Protein AF-A0A7S0R302-F1 (afdb_monomer_lite)

InterPro domains:
  IPR015088 Zinc finger, DNA-directed DNA polymerase, family B, alpha [PF08996] (22-202)
  IPR038256 DNA polymerase alpha, zinc finger domain superfamily [G3DSA:1.10.3200.20] (19-207)

Structure (mmCIF, N/CA/C/O backbone):
data_AF-A0A7S0R302-F1
#
_entry.id   AF-A0A7S0R302-F1
#
loop_
_atom_site.group_PDB
_atom_site.id
_atom_site.type_symbol
_atom_site.label_atom_id
_atom_site.label_alt_id
_atom_site.label_comp_id
_atom_site.label_asym_id
_atom_site.label_entity_id
_atom_site.label_seq_id
_atom_site.pdbx_PDB_ins_code
_atom_site.Cartn_x
_atom_site.Cartn_y
_atom_site.Cartn_z
_atom_site.occupancy
_atom_site.B_iso_or_equiv
_atom_site.auth_seq_id
_atom_site.auth_comp_id
_atom_site.auth_asym_id
_atom_site.auth_atom_id
_atom_site.pdbx_PDB_model_num
ATOM 1 N N . ALA A 1 1 ? 34.415 -7.720 -10.990 1.00 46.22 1 ALA A N 1
ATOM 2 C CA . ALA A 1 1 ? 33.007 -8.181 -10.963 1.00 46.22 1 ALA A CA 1
ATOM 3 C C . ALA A 1 1 ? 32.397 -8.168 -9.554 1.00 46.22 1 ALA A C 1
ATOM 5 O O . ALA A 1 1 ? 31.216 -7.882 -9.448 1.00 46.22 1 ALA A O 1
ATOM 6 N N . GLN A 1 2 ? 33.159 -8.443 -8.483 1.00 38.12 2 GLN A N 1
ATOM 7 C CA . GLN A 1 2 ? 32.679 -8.307 -7.091 1.00 38.12 2 GLN A CA 1
ATOM 8 C C . GLN A 1 2 ? 32.478 -6.844 -6.657 1.00 38.12 2 GLN A C 1
ATOM 10 O O . GLN A 1 2 ? 31.414 -6.489 -6.167 1.00 38.12 2 GLN A O 1
ATOM 15 N N . THR A 1 3 ? 33.424 -5.966 -6.992 1.00 43.66 3 THR A N 1
ATOM 16 C CA . THR A 1 3 ? 33.451 -4.559 -6.554 1.00 43.66 3 THR A CA 1
ATOM 17 C C . THR A 1 3 ? 32.235 -3.709 -6.957 1.00 43.66 3 THR A C 1
ATOM 19 O O . THR A 1 3 ? 31.861 -2.789 -6.231 1.00 43.66 3 THR A O 1
ATOM 22 N N . SER A 1 4 ? 31.581 -3.995 -8.089 1.00 47.47 4 SER A N 1
ATOM 23 C CA . SER A 1 4 ? 30.381 -3.261 -8.527 1.00 47.47 4 SER A CA 1
ATOM 24 C C . SER A 1 4 ? 29.101 -3.724 -7.824 1.00 47.47 4 SER A C 1
ATOM 26 O O . SER A 1 4 ? 28.189 -2.922 -7.639 1.00 47.47 4 SER A O 1
ATOM 28 N N . ARG A 1 5 ? 29.046 -4.993 -7.400 1.00 45.41 5 ARG A N 1
ATOM 29 C CA . ARG A 1 5 ? 27.937 -5.562 -6.620 1.00 45.41 5 ARG A CA 1
ATOM 30 C C . ARG A 1 5 ? 27.946 -5.015 -5.195 1.00 45.41 5 ARG A C 1
ATOM 32 O O . ARG A 1 5 ? 26.905 -4.591 -4.705 1.00 45.41 5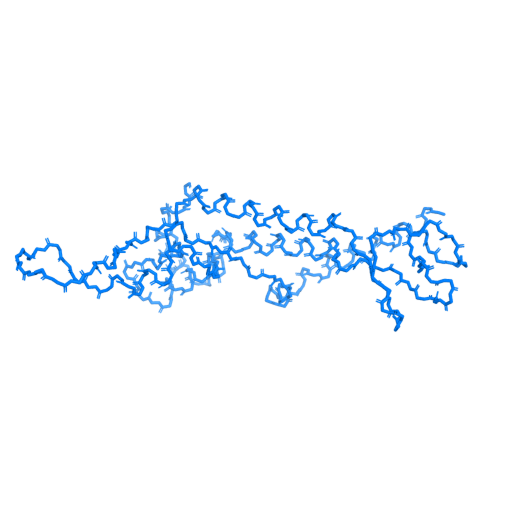 ARG A O 1
ATOM 39 N N . ASP A 1 6 ? 29.138 -4.920 -4.609 1.00 41.72 6 ASP A N 1
ATOM 40 C CA . ASP A 1 6 ? 29.353 -4.330 -3.284 1.00 41.72 6 ASP A CA 1
ATOM 41 C C . ASP A 1 6 ? 28.975 -2.840 -3.267 1.00 41.72 6 ASP A C 1
ATOM 43 O O . ASP A 1 6 ? 28.406 -2.345 -2.300 1.00 41.72 6 ASP A O 1
ATOM 47 N N . SER A 1 7 ? 29.216 -2.128 -4.373 1.00 50.16 7 SER A N 1
ATOM 48 C CA . SER A 1 7 ? 28.892 -0.701 -4.503 1.00 50.16 7 SER A CA 1
ATOM 49 C C . SER A 1 7 ? 27.395 -0.421 -4.685 1.00 50.16 7 SER A C 1
ATOM 51 O O . SER A 1 7 ? 26.926 0.636 -4.272 1.00 50.16 7 SER A O 1
ATOM 53 N N . ALA A 1 8 ? 26.639 -1.324 -5.319 1.00 52.06 8 ALA A N 1
ATOM 54 C CA . ALA A 1 8 ? 25.183 -1.201 -5.421 1.00 52.06 8 ALA A CA 1
ATOM 55 C C . ALA A 1 8 ? 24.530 -1.480 -4.059 1.00 52.06 8 ALA A C 1
ATOM 57 O O . ALA A 1 8 ? 23.861 -0.594 -3.531 1.00 52.06 8 ALA A O 1
ATOM 58 N N . SER A 1 9 ? 24.888 -2.611 -3.435 1.00 52.88 9 SER A N 1
ATOM 59 C CA . SER A 1 9 ? 24.424 -2.990 -2.094 1.00 52.88 9 SER A CA 1
ATOM 60 C C . SER A 1 9 ? 24.741 -1.912 -1.054 1.00 52.88 9 SER A C 1
ATOM 62 O O . SER A 1 9 ? 23.866 -1.511 -0.301 1.00 52.88 9 SER A O 1
ATOM 64 N N . ALA A 1 10 ? 25.957 -1.352 -1.056 1.00 51.75 10 ALA A N 1
ATOM 65 C CA . ALA A 1 10 ? 26.341 -0.312 -0.098 1.00 51.75 10 ALA A CA 1
ATOM 66 C C . ALA A 1 10 ? 25.574 1.010 -0.285 1.00 51.75 10 ALA A C 1
ATOM 68 O O . ALA A 1 10 ? 25.322 1.725 0.685 1.00 51.75 10 ALA A O 1
ATOM 69 N N . ARG A 1 11 ? 25.193 1.361 -1.522 1.00 57.91 11 ARG A N 1
ATOM 70 C CA . ARG A 1 11 ? 24.355 2.544 -1.792 1.00 57.91 11 ARG A CA 1
ATOM 71 C C . ARG A 1 11 ? 22.911 2.310 -1.360 1.00 57.91 11 ARG A C 1
ATOM 73 O O . ARG A 1 11 ? 22.266 3.242 -0.884 1.00 57.91 11 ARG A O 1
ATOM 80 N N . GLU A 1 12 ? 22.430 1.083 -1.506 1.00 58.16 12 GLU A N 1
ATOM 81 C CA . GLU A 1 12 ? 21.100 0.655 -1.076 1.00 58.16 12 GLU A CA 1
ATOM 82 C C . GLU A 1 12 ? 21.005 0.622 0.457 1.00 58.16 12 GLU A C 1
ATOM 84 O O . GLU A 1 12 ? 20.098 1.234 1.019 1.00 58.16 12 GLU A O 1
ATOM 89 N N . ASP A 1 13 ? 22.000 0.057 1.145 1.00 58.81 13 ASP A N 1
ATOM 90 C CA . ASP A 1 13 ? 22.104 0.063 2.611 1.00 58.81 13 ASP A CA 1
ATOM 91 C C . ASP A 1 13 ? 22.233 1.483 3.180 1.00 58.81 13 ASP A C 1
ATOM 93 O O . ASP A 1 13 ? 21.603 1.821 4.183 1.00 58.81 13 ASP A O 1
ATOM 97 N N . ALA A 1 14 ? 22.991 2.361 2.515 1.00 60.09 14 ALA A N 1
ATOM 98 C CA . ALA A 1 14 ? 23.075 3.769 2.896 1.00 60.09 14 ALA A CA 1
ATOM 99 C C . ALA A 1 14 ? 21.731 4.503 2.724 1.00 60.09 14 ALA A C 1
ATOM 101 O O . ALA A 1 14 ? 21.396 5.364 3.539 1.00 60.09 14 ALA A O 1
ATOM 102 N N . MET A 1 15 ? 20.931 4.150 1.710 1.00 59.31 15 MET A N 1
ATOM 103 C CA . MET A 1 15 ? 19.580 4.697 1.535 1.00 59.31 15 MET A CA 1
ATOM 104 C C . MET A 1 15 ? 18.579 4.151 2.557 1.00 59.31 15 MET A C 1
ATOM 106 O O . MET A 1 15 ? 17.755 4.916 3.064 1.00 59.31 15 MET A O 1
ATOM 110 N N . LEU A 1 16 ? 18.655 2.861 2.891 1.00 59.88 16 LEU A N 1
ATOM 111 C CA . LEU A 1 16 ? 17.826 2.249 3.933 1.00 59.88 16 LEU A CA 1
ATOM 112 C C . LEU A 1 16 ? 18.163 2.820 5.319 1.00 59.88 16 LEU A C 1
ATOM 114 O O . LEU A 1 16 ? 17.256 3.112 6.096 1.00 59.88 16 LEU A O 1
ATOM 118 N N . SER A 1 17 ? 19.450 3.061 5.589 1.00 57.84 17 SER A N 1
ATOM 119 C CA . SER A 1 17 ? 19.946 3.690 6.819 1.00 57.84 17 SER A CA 1
ATOM 120 C C . SER A 1 17 ? 19.571 5.177 6.914 1.00 57.84 17 SER A C 1
ATOM 122 O O . SER A 1 17 ? 19.080 5.634 7.947 1.00 57.84 17 SER A O 1
ATOM 124 N N . GLY A 1 18 ? 19.694 5.937 5.818 1.00 54.00 18 GLY A N 1
ATOM 125 C CA . GLY A 1 18 ? 19.301 7.352 5.769 1.00 54.00 18 GLY A CA 1
ATOM 126 C C . GLY A 1 18 ? 17.797 7.586 5.960 1.00 54.00 18 GLY A C 1
ATOM 127 O O . GLY A 1 18 ? 17.391 8.604 6.520 1.00 54.00 18 GLY A O 1
ATOM 128 N N . GLY A 1 19 ? 16.961 6.618 5.569 1.00 52.66 19 GLY A N 1
ATOM 129 C CA . GLY A 1 19 ? 15.508 6.673 5.752 1.00 52.66 19 GLY A CA 1
ATOM 130 C C . GLY A 1 19 ? 15.035 6.575 7.208 1.00 52.66 19 GLY A C 1
ATOM 131 O O . GLY A 1 19 ? 13.866 6.849 7.474 1.00 52.66 19 GLY A O 1
ATOM 132 N N . CYS A 1 20 ? 15.911 6.209 8.151 1.00 53.22 20 CYS A N 1
ATOM 133 C CA . CYS A 1 20 ? 15.595 6.160 9.582 1.00 53.22 20 CYS A CA 1
ATOM 134 C C . CYS A 1 20 ? 15.651 7.532 10.276 1.00 53.22 20 CYS A C 1
ATOM 136 O O . CYS A 1 20 ? 15.125 7.654 11.377 1.00 53.22 20 CYS A O 1
ATOM 138 N N . SER A 1 21 ? 16.269 8.549 9.658 1.00 60.06 21 SER A N 1
ATOM 139 C CA . SER A 1 21 ? 16.273 9.928 10.179 1.00 60.06 21 SER A CA 1
ATOM 140 C C . SER A 1 21 ? 15.094 10.764 9.674 1.00 60.06 21 SER A C 1
ATOM 142 O O . SER A 1 21 ? 14.931 11.899 10.118 1.00 60.06 21 SER A O 1
ATOM 144 N N . LEU A 1 22 ? 14.321 10.251 8.713 1.00 63.47 22 LEU A N 1
ATOM 145 C CA . LEU A 1 22 ? 13.158 10.949 8.177 1.00 63.47 22 LEU A CA 1
ATOM 146 C C . LEU A 1 22 ? 11.961 10.769 9.105 1.00 63.47 22 LEU A C 1
ATOM 148 O O . LEU A 1 22 ? 11.728 9.671 9.616 1.00 63.47 22 LEU A O 1
ATOM 152 N N . ASP A 1 23 ? 11.170 11.829 9.248 1.00 77.56 23 ASP A N 1
ATOM 153 C CA . ASP A 1 23 ? 9.851 11.735 9.855 1.00 77.56 23 ASP A CA 1
ATOM 154 C C . ASP A 1 23 ? 8.988 10.725 9.078 1.00 77.56 23 ASP A C 1
ATOM 156 O O . ASP A 1 23 ? 9.036 10.640 7.845 1.00 77.56 23 ASP A O 1
ATOM 160 N N . ASP A 1 24 ? 8.181 9.947 9.807 1.00 78.56 24 ASP A N 1
ATOM 161 C CA . ASP A 1 24 ? 7.350 8.875 9.239 1.00 78.56 24 ASP A CA 1
ATOM 162 C C . ASP A 1 24 ? 6.489 9.364 8.059 1.00 78.56 24 ASP A C 1
ATOM 164 O O . ASP A 1 24 ? 6.292 8.644 7.081 1.00 78.56 24 ASP A O 1
ATOM 168 N N . GLU A 1 25 ? 5.977 10.592 8.131 1.00 80.75 25 GLU A N 1
ATOM 169 C CA . GLU A 1 25 ? 5.082 11.137 7.108 1.00 80.75 25 GLU A CA 1
ATOM 170 C C . GLU A 1 25 ? 5.802 11.381 5.775 1.00 80.75 25 GLU A C 1
ATOM 172 O O . GLU A 1 25 ? 5.264 11.037 4.721 1.00 80.75 25 GLU A O 1
ATOM 177 N N . ASP A 1 26 ? 7.045 11.867 5.799 1.00 85.44 26 ASP A N 1
ATOM 178 C CA . ASP A 1 26 ? 7.849 12.018 4.584 1.00 85.44 26 ASP A CA 1
ATOM 179 C C . ASP A 1 26 ? 8.320 10.663 4.052 1.00 85.44 26 ASP A C 1
ATOM 181 O O . ASP A 1 26 ? 8.313 10.427 2.839 1.00 85.44 26 ASP A O 1
ATOM 185 N N . ARG A 1 27 ? 8.660 9.731 4.953 1.00 86.06 27 ARG A N 1
ATOM 186 C CA . ARG A 1 27 ? 9.089 8.375 4.589 1.00 86.06 27 ARG A CA 1
ATOM 187 C C . ARG A 1 27 ? 8.023 7.620 3.794 1.00 86.06 27 ARG A C 1
ATOM 189 O O . ARG A 1 27 ? 8.365 6.903 2.850 1.00 86.06 27 ARG A O 1
ATOM 196 N N . TYR A 1 28 ? 6.751 7.767 4.166 1.00 90.19 28 TYR A N 1
ATOM 197 C CA . TYR A 1 28 ? 5.641 7.027 3.558 1.00 90.19 28 TYR A CA 1
ATOM 198 C C . TYR A 1 28 ? 4.771 7.854 2.602 1.00 90.19 28 TYR A C 1
ATOM 200 O O . TYR A 1 28 ? 3.763 7.348 2.116 1.00 90.19 28 TYR A O 1
ATOM 208 N N . LYS A 1 29 ? 5.162 9.089 2.267 1.00 88.81 29 LYS A N 1
ATOM 209 C CA . LYS A 1 29 ? 4.389 10.003 1.406 1.00 88.81 29 LYS A CA 1
ATOM 210 C C . LYS A 1 29 ? 4.016 9.433 0.033 1.00 88.81 29 LYS A C 1
ATOM 212 O O . LYS A 1 29 ? 2.981 9.786 -0.522 1.00 88.81 29 LYS A O 1
ATOM 217 N N . LEU A 1 30 ? 4.878 8.584 -0.525 1.00 89.56 30 LEU A N 1
ATOM 218 C CA . LEU A 1 30 ? 4.676 7.942 -1.830 1.00 89.56 30 LEU A CA 1
ATOM 219 C C . LEU A 1 30 ? 3.998 6.566 -1.729 1.00 89.56 30 LEU A C 1
ATOM 221 O O . LEU A 1 30 ? 3.762 5.936 -2.757 1.00 89.56 30 LEU A O 1
ATOM 225 N N . CYS A 1 31 ? 3.721 6.076 -0.516 1.00 94.00 31 CYS A N 1
ATOM 226 C CA . CYS A 1 31 ? 3.070 4.785 -0.325 1.00 94.00 31 CYS A CA 1
ATOM 227 C C . CYS A 1 31 ? 1.579 4.875 -0.660 1.00 94.00 31 CYS A C 1
ATOM 229 O O . CYS A 1 31 ? 0.903 5.857 -0.351 1.00 94.00 31 CYS A O 1
ATOM 231 N N . GLU A 1 32 ? 1.050 3.815 -1.262 1.00 93.38 32 GLU A N 1
ATOM 232 C CA . GLU A 1 32 ? -0.380 3.698 -1.527 1.00 93.38 32 GLU A CA 1
ATOM 233 C C . GLU A 1 32 ? -1.147 3.442 -0.221 1.00 93.38 32 GLU A C 1
ATOM 235 O O . GLU A 1 32 ? -0.676 2.668 0.625 1.00 93.38 32 GLU A O 1
ATOM 240 N N . PRO A 1 33 ? -2.345 4.031 -0.049 1.00 93.31 33 PRO A N 1
ATOM 241 C CA . PRO A 1 33 ? -3.167 3.779 1.125 1.00 93.31 33 PRO A CA 1
ATOM 242 C C . PRO A 1 33 ? -3.638 2.320 1.169 1.00 93.31 33 PRO A C 1
ATOM 244 O O . PRO A 1 33 ? -3.903 1.687 0.143 1.00 93.31 33 PRO A O 1
ATOM 247 N N . LEU A 1 34 ? -3.806 1.778 2.377 1.00 93.62 34 LEU A N 1
ATOM 248 C CA . LEU A 1 34 ? -4.399 0.455 2.553 1.00 93.62 34 LEU A CA 1
ATOM 249 C C . LEU A 1 34 ? -5.910 0.524 2.295 1.00 93.62 34 LEU A C 1
ATOM 251 O O . LEU A 1 34 ? -6.671 0.990 3.138 1.00 93.62 34 LEU A O 1
ATOM 255 N N . VAL A 1 35 ? -6.349 0.032 1.137 1.00 93.12 35 VAL A N 1
ATOM 256 C CA . VAL A 1 35 ? -7.767 0.032 0.751 1.00 93.12 35 VAL A CA 1
ATOM 257 C C . VAL A 1 35 ? -8.440 -1.290 1.119 1.00 93.12 35 VAL A C 1
ATOM 259 O O . VAL A 1 35 ? -8.106 -2.346 0.562 1.00 93.12 35 VAL A O 1
ATOM 262 N N . LEU A 1 36 ? -9.441 -1.208 1.993 1.00 91.75 36 LEU A N 1
ATOM 263 C CA . LEU A 1 36 ? -10.306 -2.314 2.405 1.00 91.75 36 LEU A CA 1
ATOM 264 C C . LEU A 1 36 ? -11.608 -2.320 1.600 1.00 91.75 36 LEU A C 1
ATOM 266 O O . LEU A 1 36 ? -12.005 -1.310 1.022 1.00 91.75 36 LEU A O 1
ATOM 270 N N . GLN A 1 37 ? -12.282 -3.465 1.560 1.00 91.31 37 GLN A N 1
ATOM 271 C CA . GLN A 1 37 ? -13.549 -3.658 0.860 1.00 91.31 37 GLN A CA 1
ATOM 272 C C . GLN A 1 37 ? -14.621 -4.194 1.818 1.00 91.31 37 GLN A C 1
ATOM 274 O O . GLN A 1 37 ? -14.403 -5.201 2.497 1.00 91.31 37 GLN A O 1
ATOM 279 N N . CYS A 1 38 ? -15.800 -3.559 1.867 1.00 89.06 38 CYS A N 1
ATOM 280 C CA . CYS A 1 38 ? -16.931 -4.110 2.627 1.00 89.06 38 CYS A CA 1
ATOM 281 C C . CYS A 1 38 ? -17.475 -5.356 1.905 1.00 89.06 38 CYS A C 1
ATOM 283 O O . CYS A 1 38 ? -17.774 -5.292 0.712 1.00 89.06 38 CYS A O 1
ATOM 285 N N . PRO A 1 39 ? -17.695 -6.475 2.615 1.00 83.31 39 PRO A N 1
ATOM 286 C CA . PRO A 1 39 ? -18.196 -7.715 2.019 1.00 83.31 39 PRO A CA 1
ATOM 287 C C . PRO A 1 39 ? -19.646 -7.630 1.537 1.00 83.31 39 PRO A C 1
ATOM 289 O O . PRO A 1 39 ? -20.059 -8.449 0.727 1.00 83.31 39 PRO A O 1
ATOM 292 N N . LYS A 1 40 ? -20.436 -6.680 2.058 1.00 82.62 40 LYS A N 1
ATOM 293 C CA . LYS A 1 40 ? -21.865 -6.559 1.738 1.00 82.62 40 LYS A CA 1
ATOM 294 C C . LYS A 1 40 ? -22.134 -5.576 0.605 1.00 82.62 40 LYS A C 1
ATOM 296 O O . LYS A 1 40 ? -22.762 -5.942 -0.375 1.00 82.62 40 LYS A O 1
ATOM 301 N N . CYS A 1 41 ? -21.660 -4.335 0.725 1.00 83.31 41 CYS A N 1
ATOM 302 C CA . CYS A 1 41 ? -21.896 -3.304 -0.288 1.00 83.31 41 CYS A CA 1
ATOM 303 C C . CYS A 1 41 ? -20.797 -3.233 -1.355 1.00 83.31 41 CYS A C 1
ATOM 305 O O . CYS A 1 41 ? -20.901 -2.425 -2.270 1.00 83.31 41 CYS A O 1
ATOM 307 N N . THR A 1 42 ? -19.733 -4.040 -1.240 1.00 85.50 42 THR A N 1
ATOM 308 C CA . THR A 1 42 ? -18.563 -4.077 -2.142 1.00 85.50 42 THR A CA 1
ATOM 309 C C . THR A 1 42 ? -17.774 -2.770 -2.266 1.00 85.50 42 THR A C 1
ATOM 311 O O . THR A 1 42 ? -16.779 -2.730 -2.990 1.00 85.50 42 THR A O 1
ATOM 314 N N . GLU A 1 43 ? -18.165 -1.738 -1.519 1.00 87.50 43 GLU A N 1
ATOM 315 C CA . GLU A 1 43 ? -17.510 -0.438 -1.482 1.00 87.50 43 GLU A CA 1
ATOM 316 C C . GLU A 1 43 ? -16.080 -0.564 -0.957 1.00 87.50 43 GLU A C 1
ATOM 318 O O . GLU A 1 43 ? -15.813 -1.315 -0.010 1.00 87.50 43 GLU A O 1
ATOM 323 N N . ARG A 1 44 ? -15.179 0.210 -1.559 1.00 90.62 44 ARG A N 1
ATOM 324 C CA . ARG A 1 44 ? -13.777 0.302 -1.165 1.00 90.62 44 ARG A CA 1
ATOM 325 C C . ARG A 1 44 ? -13.548 1.567 -0.349 1.00 90.62 44 ARG A C 1
ATOM 327 O O . ARG A 1 44 ? -14.066 2.620 -0.700 1.00 90.62 44 ARG A O 1
ATOM 334 N N . PHE A 1 45 ? -12.782 1.467 0.728 1.00 89.25 45 PHE A N 1
ATOM 335 C CA . PHE A 1 45 ? -12.477 2.603 1.591 1.00 89.25 45 PHE A CA 1
ATOM 336 C C . PHE A 1 45 ? -11.057 2.519 2.147 1.00 89.25 45 PHE A C 1
ATOM 338 O O . PHE A 1 45 ? -10.511 1.431 2.338 1.00 89.25 45 PHE A O 1
ATOM 345 N N . ASP A 1 46 ? -10.472 3.682 2.419 1.00 91.06 46 ASP A N 1
ATOM 346 C CA . ASP A 1 46 ? -9.122 3.784 2.964 1.00 91.06 46 ASP A CA 1
ATOM 347 C C . ASP A 1 46 ? -9.113 3.470 4.458 1.00 91.06 46 ASP A C 1
ATOM 349 O O . ASP A 1 46 ? -9.792 4.124 5.255 1.00 91.06 46 ASP A O 1
ATOM 353 N N . PHE A 1 47 ? -8.264 2.534 4.856 1.00 90.25 47 PHE A N 1
ATOM 354 C CA . PHE A 1 47 ? -7.941 2.301 6.250 1.00 90.25 47 PHE A CA 1
ATOM 355 C C . PHE A 1 47 ? -6.911 3.327 6.723 1.00 90.25 47 PHE A C 1
ATOM 357 O O . PHE A 1 47 ? -5.760 3.326 6.289 1.00 90.25 47 PHE A O 1
ATOM 364 N N . LYS A 1 48 ? -7.327 4.211 7.633 1.00 85.75 48 LYS A N 1
ATOM 365 C CA . LYS A 1 48 ? -6.482 5.300 8.157 1.00 85.75 48 LYS A CA 1
ATOM 366 C C . LYS A 1 48 ? -5.482 4.854 9.235 1.00 85.75 48 LYS A C 1
ATOM 368 O O . LYS A 1 48 ? -4.659 5.657 9.662 1.00 85.75 48 LYS A O 1
ATOM 373 N N . GLY A 1 49 ? -5.514 3.585 9.645 1.00 87.31 49 GLY A N 1
ATOM 374 C CA . GLY A 1 49 ? -4.561 3.018 10.598 1.00 87.31 49 GLY A CA 1
ATOM 375 C C . GLY A 1 49 ? -4.946 3.167 12.069 1.00 87.31 49 GLY A C 1
ATOM 376 O O . GLY A 1 49 ? -5.813 3.961 12.441 1.00 87.31 49 GLY A O 1
ATOM 377 N N . CYS A 1 50 ? -4.236 2.431 12.924 1.00 86.12 50 CYS A N 1
ATOM 378 C CA . CYS A 1 50 ? -4.335 2.503 14.381 1.00 86.12 50 CYS A CA 1
ATOM 379 C C . CYS A 1 50 ? -4.012 3.906 14.917 1.00 86.12 50 CYS A C 1
ATOM 381 O O . CYS A 1 50 ? -4.613 4.332 15.897 1.00 86.12 50 CYS A O 1
ATOM 383 N N . GLY A 1 51 ? -3.138 4.665 14.244 1.00 84.06 51 GLY A N 1
ATOM 384 C CA . GLY A 1 51 ? -2.842 6.056 14.607 1.00 84.06 51 GLY A CA 1
ATOM 385 C C . GLY A 1 51 ? -4.080 6.960 14.599 1.00 84.06 51 GLY A C 1
ATOM 386 O O . GLY A 1 51 ? -4.282 7.728 15.535 1.00 84.06 51 GLY A O 1
ATOM 387 N N . ALA A 1 52 ? -4.957 6.822 13.600 1.00 83.19 52 ALA A N 1
ATOM 388 C CA . ALA A 1 52 ? -6.197 7.596 13.527 1.00 83.19 52 ALA A CA 1
ATOM 389 C C . ALA A 1 52 ? -7.193 7.210 14.636 1.00 83.19 52 ALA A C 1
ATOM 391 O O . ALA A 1 52 ? -7.872 8.075 15.188 1.00 83.19 52 ALA A O 1
ATOM 392 N N . LEU A 1 53 ? -7.245 5.928 15.009 1.00 80.06 53 LEU A N 1
ATOM 393 C CA . LEU A 1 53 ? -8.040 5.458 16.147 1.00 80.06 53 LEU A CA 1
ATOM 394 C C . LEU A 1 53 ? -7.526 6.039 17.458 1.00 80.06 53 LEU A C 1
ATOM 396 O O . LEU A 1 53 ? -8.297 6.635 18.203 1.00 80.06 53 LEU A O 1
ATOM 400 N N . VAL A 1 54 ? -6.226 5.946 17.713 1.00 81.81 54 VAL A N 1
ATOM 401 C CA . VAL A 1 54 ? -5.626 6.502 18.928 1.00 81.81 54 VAL A CA 1
ATOM 402 C C . VAL A 1 54 ? -5.819 8.026 18.994 1.00 81.81 54 VAL A C 1
ATOM 404 O O . VAL A 1 54 ? -6.172 8.563 20.045 1.00 81.81 54 VAL A O 1
ATOM 407 N N . ALA A 1 55 ? -5.695 8.733 17.866 1.00 81.69 55 ALA A N 1
ATOM 408 C CA . ALA A 1 55 ? -5.984 10.165 17.788 1.00 81.69 55 ALA A CA 1
ATOM 409 C C . ALA A 1 55 ? -7.457 10.479 18.107 1.00 81.69 55 ALA A C 1
ATOM 411 O O . ALA A 1 55 ? -7.748 11.407 18.857 1.00 81.69 55 ALA A O 1
ATOM 412 N N . SER A 1 56 ? -8.398 9.682 17.597 1.00 75.88 56 SER A N 1
ATOM 413 C CA . SER A 1 56 ? -9.829 9.889 17.851 1.00 75.88 56 SER A CA 1
ATOM 414 C C . SER A 1 56 ? -10.230 9.654 19.312 1.00 75.88 56 SER A C 1
ATOM 416 O O . SER A 1 56 ? -11.062 10.387 19.843 1.00 75.88 56 SER A O 1
ATOM 418 N N . VAL A 1 57 ? -9.595 8.686 19.980 1.00 74.31 57 VAL A N 1
ATOM 419 C CA . VAL A 1 57 ? -9.825 8.365 21.397 1.00 74.31 57 VAL A CA 1
ATOM 420 C C . VAL A 1 57 ? -9.215 9.416 22.327 1.00 74.31 57 VAL A C 1
ATOM 422 O O . VAL A 1 57 ? -9.730 9.646 23.413 1.00 74.31 57 VAL A O 1
ATOM 425 N N . THR A 1 58 ? -8.125 10.068 21.918 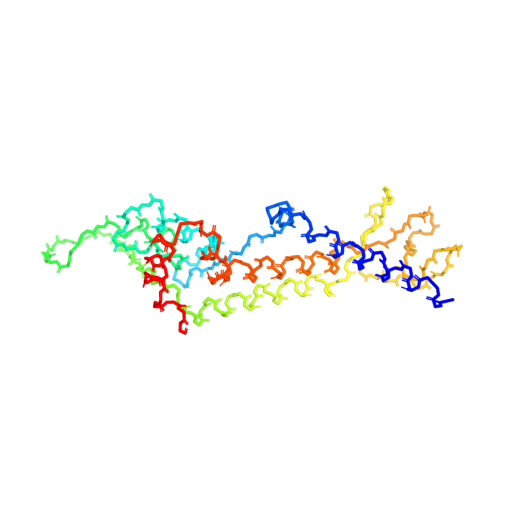1.00 74.19 58 THR A N 1
ATOM 426 C CA . THR A 1 58 ? -7.451 11.092 22.736 1.00 74.19 58 THR A CA 1
ATOM 427 C C . THR A 1 58 ? -7.984 12.509 22.512 1.00 74.19 58 THR A C 1
ATOM 429 O O . THR A 1 58 ? -7.866 13.346 23.410 1.00 74.19 58 THR A O 1
ATOM 432 N N . ALA A 1 59 ? -8.550 12.796 21.333 1.00 69.12 59 ALA A N 1
ATOM 433 C CA . ALA A 1 59 ? -9.107 14.104 20.978 1.00 69.12 59 ALA A CA 1
ATOM 434 C C . ALA A 1 59 ? -10.533 14.318 21.503 1.00 69.12 59 ALA A C 1
ATOM 436 O O . ALA A 1 59 ? -10.906 15.439 21.846 1.00 69.12 59 ALA A O 1
ATOM 437 N N . ALA A 1 60 ? -11.333 13.259 21.569 1.00 54.84 60 ALA A N 1
ATOM 438 C CA . ALA A 1 60 ? -12.659 13.310 22.151 1.00 54.84 60 ALA A CA 1
ATOM 439 C C . ALA A 1 60 ? -12.612 12.635 23.523 1.00 54.84 60 ALA A C 1
ATOM 441 O O . ALA A 1 60 ? -12.062 11.548 23.649 1.00 54.84 60 ALA A O 1
ATOM 442 N N . ASN A 1 61 ? -13.283 13.199 24.528 1.00 55.09 61 ASN A N 1
ATOM 443 C CA . ASN A 1 61 ? -13.809 12.410 25.649 1.00 55.09 61 ASN A CA 1
ATOM 444 C C . ASN A 1 61 ? -14.897 11.450 25.112 1.00 55.09 61 ASN A C 1
ATOM 446 O O . ASN A 1 61 ? -16.057 11.515 25.514 1.00 55.09 61 ASN A O 1
ATOM 450 N N . ALA A 1 62 ? -14.568 10.652 24.094 1.00 52.19 62 ALA A N 1
ATOM 451 C CA . ALA A 1 62 ? -15.486 9.783 23.397 1.00 52.19 62 ALA A CA 1
ATOM 452 C C . ALA A 1 62 ? -15.735 8.567 24.292 1.00 52.19 62 ALA A C 1
ATOM 454 O O . ALA A 1 62 ? -14.788 7.854 24.622 1.00 52.19 62 ALA A O 1
ATOM 455 N N . PRO A 1 63 ? -16.996 8.281 24.653 1.00 50.94 63 PRO A N 1
ATOM 456 C CA . PRO A 1 63 ? -17.335 7.125 25.482 1.00 50.94 63 PRO A CA 1
ATOM 457 C C . PRO A 1 63 ? -17.112 5.779 24.763 1.00 50.94 63 PRO A C 1
ATOM 459 O O . PRO A 1 63 ? -17.331 4.722 25.349 1.00 50.94 63 PRO A O 1
ATOM 462 N N . SER A 1 64 ? -16.706 5.800 23.488 1.00 56.69 64 SER A N 1
ATOM 463 C CA . SER A 1 64 ? -16.530 4.621 22.643 1.00 56.69 64 SER A CA 1
ATOM 464 C C . SER A 1 64 ? -15.542 4.877 21.505 1.00 56.69 64 SER A C 1
ATOM 466 O O . SER A 1 64 ? -15.587 5.923 20.856 1.00 56.69 64 SER A O 1
ATOM 468 N N . VAL A 1 65 ? -14.709 3.880 21.214 1.00 58.78 65 VAL A N 1
ATOM 469 C CA . VAL A 1 65 ? -13.799 3.841 20.060 1.00 58.78 65 VAL A CA 1
ATOM 470 C C . VAL A 1 65 ? -14.582 3.895 18.740 1.00 58.78 65 VAL A C 1
ATOM 472 O O . VAL A 1 65 ? -15.497 3.083 18.558 1.00 58.78 65 VAL A O 1
ATOM 475 N N . PRO A 1 66 ? -14.245 4.800 17.796 1.00 64.19 66 PRO A N 1
ATOM 476 C CA . PRO A 1 66 ? -14.811 4.732 16.460 1.00 64.19 66 PRO A CA 1
ATOM 477 C C . PRO A 1 66 ? -14.362 3.441 15.789 1.00 64.19 66 PRO A C 1
ATOM 479 O O . PRO A 1 66 ? -13.223 2.987 15.912 1.00 64.19 66 PRO A O 1
ATOM 482 N N . ASP A 1 67 ? -15.296 2.834 15.078 1.00 69.19 67 ASP A N 1
ATOM 483 C CA . ASP A 1 67 ? -15.103 1.515 14.516 1.00 69.19 67 ASP A CA 1
ATOM 484 C C . ASP A 1 67 ? -14.304 1.613 13.212 1.00 69.19 67 ASP A C 1
ATOM 486 O O . ASP A 1 67 ? -14.871 1.784 12.136 1.00 69.19 67 ASP A O 1
ATOM 490 N N . LEU A 1 68 ? -12.972 1.515 13.302 1.00 70.31 68 LEU A N 1
ATOM 491 C CA . LEU A 1 68 ? -12.053 1.581 12.149 1.00 70.31 68 LEU A CA 1
ATOM 492 C C . LEU A 1 68 ? -12.371 0.576 11.030 1.00 70.31 68 LEU A C 1
ATOM 494 O O . LEU A 1 68 ? -11.903 0.716 9.901 1.00 70.31 68 LEU A O 1
ATOM 498 N N . LEU A 1 69 ? -13.116 -0.472 11.372 1.00 75.44 69 LEU A N 1
ATOM 499 C CA . LEU A 1 69 ? -13.479 -1.586 10.506 1.00 75.44 69 LEU A CA 1
ATOM 500 C C . LEU A 1 69 ? -14.917 -1.478 9.981 1.00 75.44 69 LEU A C 1
ATOM 502 O O . LEU A 1 69 ? -15.374 -2.373 9.264 1.00 75.44 69 LEU A O 1
ATOM 506 N N . ALA A 1 70 ? -15.629 -0.400 10.316 1.00 78.56 70 ALA A N 1
ATOM 507 C CA . ALA A 1 70 ? -16.930 -0.097 9.748 1.00 78.56 70 ALA A CA 1
ATOM 508 C C . ALA A 1 70 ? -16.784 0.543 8.366 1.00 78.56 70 ALA A C 1
ATOM 510 O O . ALA A 1 70 ? -15.974 1.437 8.133 1.00 78.56 70 ALA A O 1
ATOM 511 N N . CYS A 1 71 ? -17.637 0.115 7.439 1.00 81.25 71 CYS A N 1
ATOM 512 C CA . CYS A 1 71 ? -17.733 0.753 6.137 1.00 81.25 71 CYS A CA 1
ATOM 513 C C . CYS A 1 71 ? -18.387 2.141 6.278 1.00 81.25 71 CYS A C 1
ATOM 515 O O . CYS A 1 71 ? -19.531 2.202 6.738 1.00 81.25 71 CYS A O 1
ATOM 517 N N . PRO A 1 72 ? -17.753 3.237 5.816 1.00 77.94 72 PRO A N 1
ATOM 518 C CA . PRO A 1 72 ? -18.288 4.592 5.981 1.00 77.94 72 PRO A CA 1
ATOM 519 C C . PRO A 1 72 ? -19.649 4.776 5.294 1.00 77.94 72 PRO A C 1
ATOM 521 O O . PRO A 1 72 ? -20.552 5.401 5.843 1.00 77.94 72 PRO A O 1
ATOM 524 N N . LYS A 1 73 ? -19.840 4.152 4.127 1.00 74.12 73 LYS A N 1
ATOM 525 C CA . LYS A 1 73 ? -21.089 4.223 3.355 1.00 74.12 73 LYS A CA 1
ATOM 526 C C . LYS A 1 73 ? -22.255 3.517 4.051 1.00 74.12 73 LYS A C 1
ATOM 528 O O . LYS A 1 73 ? -23.386 3.982 3.998 1.00 74.12 73 LYS A O 1
ATOM 533 N N . CYS A 1 74 ? -21.977 2.414 4.741 1.00 69.31 74 CYS A N 1
ATOM 534 C CA . CYS A 1 74 ? -23.005 1.669 5.469 1.00 69.31 74 CYS A CA 1
ATOM 535 C C . CYS A 1 74 ? -23.234 2.207 6.885 1.00 69.31 74 CYS A C 1
ATOM 537 O O . CYS A 1 74 ? -24.330 2.055 7.413 1.00 69.31 74 CYS A O 1
ATOM 539 N N . ALA A 1 75 ? -22.226 2.846 7.487 1.00 67.50 75 ALA A N 1
ATOM 540 C CA . ALA A 1 75 ? -22.373 3.576 8.741 1.00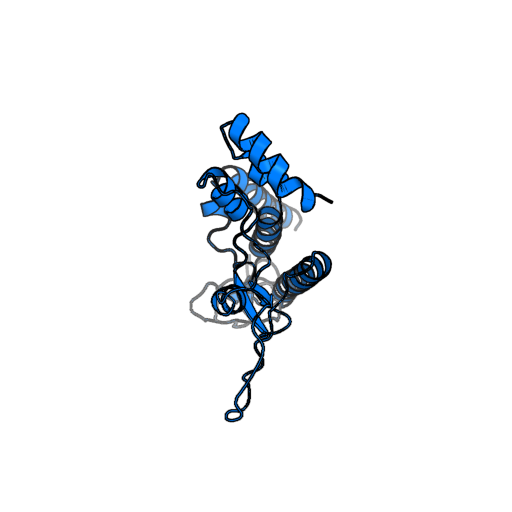 67.50 75 ALA A CA 1
ATOM 541 C C . ALA A 1 75 ? -23.268 4.813 8.557 1.00 67.50 75 ALA A C 1
ATOM 543 O O . ALA A 1 75 ? -24.166 5.041 9.362 1.00 67.50 75 ALA A O 1
ATOM 544 N N . ALA A 1 76 ? -23.095 5.554 7.455 1.00 60.06 76 ALA A N 1
ATOM 545 C CA . ALA A 1 76 ? -23.940 6.701 7.116 1.00 60.06 76 ALA A CA 1
ATOM 546 C C . ALA A 1 76 ? -25.399 6.308 6.802 1.00 60.06 76 ALA A C 1
ATOM 548 O O . ALA A 1 76 ? -26.317 7.058 7.116 1.00 60.06 76 ALA A O 1
ATOM 549 N N . ALA A 1 77 ? -25.627 5.117 6.237 1.00 55.19 77 ALA A N 1
ATOM 550 C CA . ALA A 1 77 ? -26.968 4.591 5.961 1.00 55.19 77 ALA A CA 1
ATOM 551 C C . ALA A 1 77 ? -27.699 4.043 7.211 1.00 55.19 77 ALA A C 1
ATOM 553 O O . ALA A 1 77 ? -28.864 3.668 7.121 1.00 55.19 77 ALA A O 1
ATOM 554 N N . GLY A 1 78 ? -27.020 3.959 8.363 1.00 48.28 78 GLY A N 1
ATOM 555 C CA . GLY A 1 78 ? -27.492 3.276 9.573 1.00 48.28 78 GLY A CA 1
ATOM 556 C C . GLY A 1 78 ? -27.890 4.178 10.744 1.00 48.28 78 GLY A C 1
ATOM 557 O O . GLY A 1 78 ? -28.019 3.669 11.854 1.00 48.28 78 GLY A O 1
ATOM 558 N N . ALA A 1 79 ? -28.081 5.482 10.536 1.00 38.28 79 ALA A N 1
ATOM 559 C CA . ALA A 1 79 ? -28.560 6.400 11.571 1.00 38.28 79 ALA A CA 1
ATOM 560 C C . ALA A 1 79 ? -30.088 6.599 11.490 1.00 38.28 79 ALA A C 1
ATOM 562 O O . ALA A 1 79 ? -30.564 7.705 11.254 1.00 38.28 79 ALA A O 1
ATOM 563 N N . MET A 1 80 ? -30.863 5.526 11.673 1.00 35.31 80 MET A N 1
ATOM 564 C CA . MET A 1 80 ? -32.255 5.620 12.130 1.00 35.31 80 MET A CA 1
ATOM 565 C C . MET A 1 80 ? -32.499 4.576 13.228 1.00 35.31 80 MET A C 1
ATOM 567 O O . MET A 1 80 ? -31.976 3.464 13.189 1.00 35.31 80 MET A O 1
ATOM 571 N N . THR A 1 81 ? -33.218 5.040 14.239 1.00 36.81 81 THR A N 1
ATOM 572 C CA . THR A 1 81 ? -33.393 4.567 15.616 1.00 36.81 81 THR A CA 1
ATOM 573 C C . THR A 1 81 ? -34.109 3.220 15.777 1.00 36.81 81 THR A C 1
ATOM 575 O O . THR A 1 81 ? -34.930 2.859 14.945 1.00 36.81 81 THR A O 1
ATOM 578 N N . ASP A 1 82 ? -33.777 2.550 16.888 1.00 33.75 82 ASP A N 1
ATOM 579 C CA . ASP A 1 82 ? -34.523 1.609 17.751 1.00 33.75 82 ASP A CA 1
ATOM 580 C C . ASP A 1 82 ? -35.530 0.580 17.169 1.00 33.75 82 ASP A C 1
ATOM 582 O O . ASP A 1 82 ? -36.396 0.907 16.360 1.00 33.75 82 ASP A O 1
ATOM 586 N N . PRO A 1 83 ? -35.500 -0.689 17.641 1.00 43.44 83 PRO A N 1
ATOM 587 C CA . PRO A 1 83 ? -36.336 -1.770 17.134 1.00 43.44 83 PRO A CA 1
ATOM 588 C C . PRO A 1 83 ? -37.635 -1.916 17.941 1.00 43.44 83 PRO A C 1
ATOM 590 O O . PRO A 1 83 ? -37.843 -2.945 18.567 1.00 43.44 83 PRO A O 1
ATOM 593 N N . GLU A 1 84 ? -38.527 -0.928 17.948 1.00 39.09 84 GLU A N 1
ATOM 594 C CA . GLU A 1 84 ? -39.883 -1.153 18.478 1.00 39.09 84 GLU A CA 1
ATOM 595 C C . GLU A 1 84 ? -40.902 -0.162 17.900 1.00 39.09 84 GLU A C 1
ATOM 597 O O . GLU A 1 84 ? -41.276 0.823 18.522 1.00 39.09 84 GLU A O 1
ATOM 602 N N . ALA A 1 85 ? -41.366 -0.422 16.676 1.00 33.94 85 ALA A N 1
ATOM 603 C CA . ALA A 1 85 ? -42.697 -0.012 16.226 1.00 33.94 85 ALA A CA 1
ATOM 604 C C . ALA A 1 85 ? -43.083 -0.793 14.967 1.00 33.94 85 ALA A C 1
ATOM 606 O O . ALA A 1 85 ? -42.483 -0.675 13.901 1.00 33.94 85 ALA A O 1
ATOM 607 N N . SER A 1 86 ? -44.097 -1.629 15.138 1.00 41.38 86 SER A N 1
ATOM 608 C CA . SER A 1 86 ? -44.740 -2.432 14.111 1.00 41.38 86 SER A CA 1
ATOM 609 C C . SER A 1 86 ? -45.722 -1.599 13.269 1.00 41.38 86 SER A C 1
ATOM 611 O O . SER A 1 86 ? -46.252 -0.597 13.739 1.00 41.38 86 SER A O 1
ATOM 613 N N . MET A 1 87 ? -46.044 -2.144 12.091 1.00 37.19 87 MET A N 1
ATOM 614 C CA . MET A 1 87 ? -47.266 -1.962 11.286 1.00 37.19 87 MET A CA 1
ATOM 615 C C . MET A 1 87 ? -47.352 -0.840 10.224 1.00 37.19 87 MET A C 1
ATOM 617 O O . MET A 1 87 ? -47.558 0.333 10.514 1.00 37.19 87 MET A O 1
ATOM 621 N N . SER A 1 88 ? -47.430 -1.328 8.972 1.00 39.47 88 SER A N 1
ATOM 622 C CA . SER A 1 88 ? -48.294 -0.868 7.862 1.00 39.47 88 SER A CA 1
ATOM 623 C C . SER A 1 88 ? -47.733 0.130 6.837 1.00 39.47 88 SER A C 1
ATOM 625 O O . SER A 1 88 ? -47.779 1.337 7.031 1.00 39.47 88 SER A O 1
ATOM 627 N N . THR A 1 89 ? -47.345 -0.365 5.652 1.00 33.97 89 THR A N 1
ATOM 628 C CA . THR A 1 89 ? -48.070 -0.200 4.358 1.00 33.97 89 THR A CA 1
ATOM 629 C C . THR A 1 89 ? -47.217 -0.697 3.168 1.00 33.97 89 THR A C 1
ATOM 631 O O . THR A 1 89 ? -45.988 -0.668 3.249 1.00 33.97 89 THR A O 1
ATOM 634 N N . PRO A 1 90 ? -47.819 -1.182 2.057 1.00 52.91 90 PRO A N 1
ATOM 635 C CA . PRO A 1 90 ? -47.088 -1.799 0.953 1.00 52.91 90 PRO A CA 1
ATOM 636 C C . PRO A 1 90 ? -46.994 -0.863 -0.259 1.00 52.91 90 PRO A C 1
ATOM 638 O O . PRO A 1 90 ? -47.992 -0.664 -0.939 1.00 52.91 90 PRO A O 1
ATOM 641 N N . SER A 1 91 ? -45.803 -0.344 -0.579 1.00 39.72 91 SER A N 1
ATOM 642 C CA . SER A 1 91 ? -45.438 0.032 -1.962 1.00 39.72 91 SER A CA 1
ATOM 643 C C . SER A 1 91 ? -44.051 0.674 -2.043 1.00 39.72 91 SER A C 1
ATOM 645 O O . SER A 1 91 ? -43.913 1.876 -1.816 1.00 39.72 91 SER A O 1
ATOM 647 N N . LYS A 1 92 ? -43.052 -0.146 -2.392 1.00 34.62 92 LYS A N 1
ATOM 648 C CA . LYS A 1 92 ? -41.822 0.110 -3.182 1.00 34.62 92 LYS A CA 1
ATOM 649 C C . LYS A 1 92 ? -40.868 -1.066 -2.921 1.00 34.62 92 LYS A C 1
ATOM 651 O O . LYS A 1 92 ? -40.901 -1.594 -1.809 1.00 34.62 92 LYS A O 1
ATOM 656 N N . PRO A 1 93 ? -40.072 -1.541 -3.900 1.00 35.66 93 PRO A N 1
ATOM 657 C CA . PRO A 1 93 ? -39.126 -2.612 -3.626 1.00 35.66 93 PRO A CA 1
ATOM 658 C C . PRO A 1 93 ? -38.158 -2.073 -2.580 1.00 35.66 93 PRO A C 1
ATOM 660 O O . PRO A 1 93 ? -37.486 -1.070 -2.814 1.00 35.66 93 PRO A O 1
ATOM 663 N N . ALA A 1 94 ? -38.183 -2.680 -1.397 1.00 37.16 94 ALA A N 1
ATOM 664 C CA . ALA A 1 94 ? -37.277 -2.349 -0.322 1.00 37.16 94 ALA A CA 1
ATOM 665 C C . ALA A 1 94 ? -35.857 -2.502 -0.869 1.00 37.16 94 ALA A C 1
ATOM 667 O O . ALA A 1 94 ? -35.415 -3.613 -1.165 1.00 37.16 94 ALA A O 1
ATOM 668 N N . GLU A 1 95 ? -35.163 -1.381 -1.043 1.00 40.34 95 GLU A N 1
ATOM 669 C CA . GLU A 1 95 ? -33.715 -1.373 -1.125 1.00 40.34 95 GLU A CA 1
ATOM 670 C C . GLU A 1 95 ? -33.268 -1.980 0.202 1.00 40.34 95 GLU A C 1
ATOM 672 O O . GLU A 1 95 ? -33.400 -1.364 1.260 1.00 40.34 95 GLU A O 1
ATOM 677 N N . VAL A 1 96 ? -32.942 -3.273 0.175 1.00 41.38 96 VAL A N 1
ATOM 678 C CA . VAL A 1 96 ? -32.637 -4.044 1.374 1.00 41.38 96 VAL A CA 1
ATOM 679 C C . VAL A 1 96 ? -31.471 -3.325 2.032 1.00 41.38 96 VAL A C 1
ATOM 681 O O . VAL A 1 96 ? -30.357 -3.334 1.512 1.00 41.38 96 VAL A O 1
ATOM 684 N N . ALA A 1 97 ? -31.746 -2.638 3.139 1.00 45.66 97 ALA A N 1
ATOM 685 C CA . ALA A 1 97 ? -30.748 -1.951 3.932 1.00 45.66 97 ALA A CA 1
ATOM 686 C C . ALA A 1 97 ? -29.847 -3.022 4.553 1.00 45.66 97 ALA A C 1
ATOM 688 O O . ALA A 1 97 ? -30.043 -3.484 5.678 1.00 45.66 97 ALA A O 1
ATOM 689 N N . TYR A 1 98 ? -28.874 -3.496 3.776 1.00 44.38 98 TYR A N 1
ATOM 690 C CA . TYR A 1 98 ? -27.872 -4.427 4.245 1.00 44.38 98 TYR A CA 1
ATOM 691 C C . TYR A 1 98 ? -27.009 -3.668 5.240 1.00 44.38 98 TYR A C 1
ATOM 693 O O . TYR A 1 98 ? -26.074 -2.965 4.862 1.00 44.38 98 TYR A O 1
ATOM 701 N N . LYS A 1 99 ? -27.305 -3.824 6.530 1.00 57.75 99 LYS A N 1
ATOM 702 C CA . LYS A 1 99 ? -26.409 -3.404 7.608 1.00 57.75 99 LYS A CA 1
ATOM 703 C C . LYS A 1 99 ? -25.056 -4.089 7.359 1.00 57.75 99 LYS A C 1
ATOM 705 O O . LYS A 1 99 ? -24.920 -5.289 7.627 1.00 57.75 99 LYS A 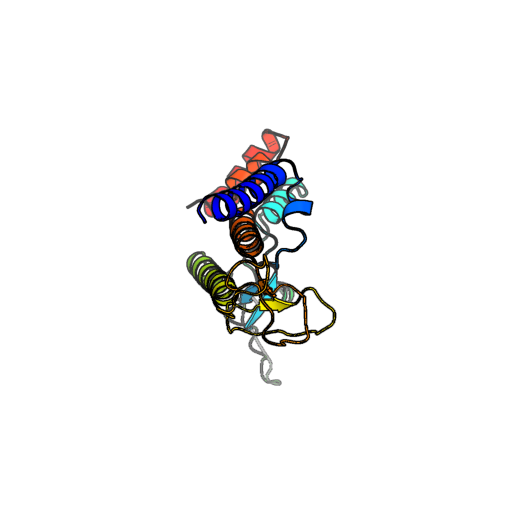O 1
ATOM 710 N N . CYS A 1 100 ? -24.086 -3.401 6.738 1.00 61.88 100 CYS A N 1
ATOM 711 C CA . CYS A 1 100 ? -22.719 -3.917 6.600 1.00 61.88 100 CYS A CA 1
ATOM 712 C C . CYS A 1 100 ? -22.192 -4.072 8.021 1.00 61.88 100 CYS A C 1
ATOM 714 O O . CYS A 1 100 ? -22.175 -3.118 8.796 1.00 61.88 100 CYS A O 1
ATOM 716 N N . GLY A 1 101 ? -21.878 -5.315 8.384 1.00 64.88 101 GLY A N 1
ATOM 717 C CA . GLY A 1 101 ? -21.234 -5.596 9.656 1.00 64.88 101 GLY A CA 1
ATOM 718 C C . GLY A 1 101 ? -19.807 -5.062 9.631 1.00 64.88 101 GLY A C 1
ATOM 719 O O . GLY A 1 101 ? -19.231 -4.864 8.559 1.00 64.88 101 GLY A O 1
ATOM 720 N N . LYS A 1 102 ? -19.249 -4.854 10.821 1.00 76.38 102 LYS A N 1
ATOM 721 C CA . LYS A 1 102 ? -17.825 -4.577 11.015 1.00 76.38 102 LYS A CA 1
ATOM 722 C C . LYS A 1 102 ? -16.999 -5.659 10.317 1.00 76.38 102 LYS A C 1
ATOM 724 O O . LYS A 1 102 ? -17.387 -6.831 10.354 1.00 76.38 102 LYS A O 1
ATOM 729 N N . LEU A 1 103 ? -15.876 -5.301 9.694 1.00 82.50 103 LEU A N 1
ATOM 730 C CA . LEU A 1 103 ? -14.930 -6.321 9.234 1.00 82.50 103 LEU A CA 1
ATOM 731 C C . LEU A 1 103 ? -14.433 -7.105 10.453 1.00 82.50 103 LEU A C 1
ATOM 733 O O . LEU A 1 103 ? -14.002 -6.512 11.439 1.00 82.50 103 LEU A O 1
ATOM 737 N N . SER A 1 104 ? -14.499 -8.436 10.400 1.00 84.75 104 SER A N 1
ATOM 738 C CA . SER A 1 104 ? -13.871 -9.260 11.435 1.00 84.75 104 SER A CA 1
ATOM 739 C C . SER A 1 104 ? -12.348 -9.233 11.279 1.00 84.75 104 SER A C 1
ATOM 741 O O . SER A 1 104 ? -11.835 -8.976 10.186 1.00 84.75 104 SER A O 1
ATOM 743 N N . GLY A 1 105 ? -11.611 -9.559 12.346 1.00 85.00 105 GLY A N 1
ATOM 744 C CA . GLY A 1 105 ? -10.146 -9.643 12.294 1.00 85.00 105 GLY A CA 1
ATOM 745 C C . GLY A 1 105 ? -9.641 -10.591 11.198 1.00 85.00 105 GLY A C 1
ATOM 746 O O . GLY A 1 105 ? -8.719 -10.251 10.463 1.00 85.00 105 GLY A O 1
ATOM 747 N N . ALA A 1 106 ? -10.316 -11.727 10.989 1.00 88.62 106 ALA A N 1
ATOM 748 C CA . ALA A 1 106 ? -9.984 -12.662 9.911 1.00 88.62 106 ALA A CA 1
ATOM 749 C C . ALA A 1 106 ? -10.183 -12.049 8.513 1.00 88.62 106 ALA A C 1
ATOM 751 O O . ALA A 1 106 ? -9.378 -12.271 7.609 1.00 88.62 106 ALA A O 1
ATOM 752 N N . MET A 1 107 ? -11.238 -11.253 8.321 1.00 90.00 107 MET A N 1
ATOM 753 C CA . MET A 1 107 ? -11.479 -10.566 7.051 1.00 90.00 107 MET A CA 1
ATOM 754 C C . MET A 1 107 ? -10.442 -9.481 6.794 1.00 90.00 107 MET A C 1
ATOM 756 O O . MET A 1 107 ? -9.952 -9.378 5.672 1.00 90.00 107 MET A O 1
ATOM 760 N N . LEU A 1 108 ? -10.082 -8.714 7.827 1.00 89.88 108 LEU A N 1
ATOM 761 C CA . LEU A 1 108 ? -9.001 -7.738 7.750 1.00 89.88 108 LEU A CA 1
ATOM 762 C C . LEU A 1 108 ? -7.685 -8.424 7.367 1.00 89.88 108 LEU A C 1
ATOM 764 O O . LEU A 1 108 ? -7.067 -8.030 6.384 1.00 89.88 108 LEU A O 1
ATOM 768 N N . ALA A 1 109 ? -7.297 -9.484 8.080 1.00 92.44 109 ALA A N 1
ATOM 769 C CA . ALA A 1 109 ? -6.069 -10.229 7.814 1.00 92.44 109 ALA A CA 1
ATOM 770 C C . ALA A 1 109 ? -6.029 -10.779 6.380 1.00 92.44 109 ALA A C 1
ATOM 772 O O . ALA A 1 109 ? -5.022 -10.637 5.685 1.00 92.44 109 ALA A O 1
ATOM 773 N N . ASN A 1 110 ? -7.140 -11.345 5.899 1.00 94.88 110 ASN A N 1
ATOM 774 C CA . ASN A 1 110 ? -7.240 -11.847 4.530 1.00 94.88 110 ASN A CA 1
ATOM 775 C C . ASN A 1 110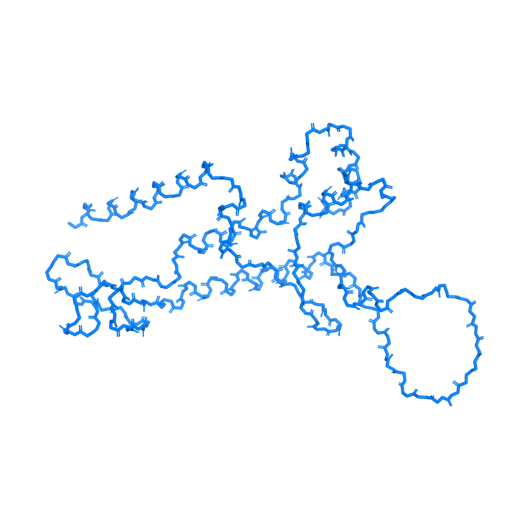 ? -7.117 -10.727 3.492 1.00 94.88 110 ASN A C 1
ATOM 777 O O . ASN A 1 110 ? -6.381 -10.878 2.519 1.00 94.88 110 ASN A O 1
ATOM 781 N N . GLN A 1 111 ? -7.799 -9.597 3.693 1.00 94.38 111 GLN A N 1
ATOM 782 C CA . GLN A 1 111 ? -7.702 -8.460 2.777 1.00 94.38 111 GLN A CA 1
ATOM 783 C C . GLN A 1 111 ? -6.293 -7.865 2.764 1.00 94.38 111 GLN A C 1
ATOM 785 O O . GLN A 1 111 ? -5.749 -7.632 1.689 1.00 94.38 111 GLN A O 1
ATOM 790 N N . VAL A 1 112 ? -5.670 -7.689 3.932 1.00 95.56 112 VAL A N 1
ATOM 791 C CA . VAL A 1 112 ? -4.279 -7.229 4.048 1.00 95.56 112 VAL A CA 1
ATOM 792 C C . VAL A 1 112 ? -3.343 -8.186 3.319 1.00 95.56 112 VAL A C 1
ATOM 794 O O . VAL A 1 112 ? -2.536 -7.739 2.509 1.00 95.56 112 VAL A O 1
ATOM 797 N N . LYS A 1 113 ? -3.487 -9.500 3.526 1.00 96.44 113 LYS A N 1
ATOM 798 C CA . LYS A 1 113 ? -2.688 -10.507 2.822 1.00 96.44 113 LYS A CA 1
ATOM 799 C C . LYS A 1 113 ? -2.828 -10.370 1.308 1.00 96.44 113 LYS A C 1
ATOM 801 O O . LYS A 1 113 ? -1.817 -10.296 0.621 1.00 96.44 113 LYS A O 1
ATOM 806 N N . LEU A 1 114 ? -4.052 -10.287 0.787 1.00 96.12 114 LEU A N 1
ATOM 807 C CA . LEU A 1 114 ? -4.285 -10.112 -0.650 1.00 96.12 114 LEU A CA 1
ATOM 808 C C . LEU A 1 114 ? -3.611 -8.839 -1.183 1.00 96.12 114 LEU A C 1
ATOM 810 O O . LEU A 1 114 ? -2.912 -8.899 -2.189 1.00 96.12 114 LEU A O 1
ATOM 814 N N . ARG A 1 115 ? -3.714 -7.716 -0.460 1.00 95.62 115 ARG A N 1
ATOM 815 C CA . ARG A 1 115 ? -3.027 -6.468 -0.832 1.00 95.62 115 ARG A CA 1
ATOM 816 C C . ARG A 1 115 ? -1.508 -6.606 -0.845 1.00 95.62 115 ARG A C 1
ATOM 818 O O . ARG A 1 115 ? -0.864 -6.121 -1.769 1.00 95.62 115 ARG A O 1
ATOM 825 N N . LEU A 1 116 ? -0.932 -7.277 0.151 1.00 96.50 116 LEU A N 1
ATOM 826 C CA . LEU A 1 116 ? 0.507 -7.541 0.195 1.00 96.50 116 LEU A CA 1
ATOM 827 C C . LEU A 1 116 ? 0.955 -8.407 -0.987 1.00 96.50 116 LEU A C 1
ATOM 829 O O . LEU A 1 116 ? 1.969 -8.105 -1.614 1.00 96.50 116 LEU A O 1
ATOM 833 N N . HIS A 1 117 ? 0.176 -9.430 -1.337 1.00 97.19 117 HIS A N 1
ATOM 834 C CA . HIS A 1 117 ? 0.429 -10.242 -2.525 1.00 97.19 117 HIS A CA 1
ATOM 835 C C . HIS A 1 117 ? 0.391 -9.408 -3.814 1.00 97.19 117 HIS A C 1
ATOM 837 O O . HIS A 1 117 ? 1.254 -9.609 -4.666 1.00 97.19 117 HIS A O 1
ATOM 843 N N . ASP A 1 118 ? -0.522 -8.440 -3.942 1.00 96.75 118 ASP A N 1
ATOM 844 C CA . ASP A 1 118 ? -0.561 -7.532 -5.097 1.00 96.75 118 ASP A CA 1
ATOM 845 C C . ASP A 1 118 ? 0.710 -6.664 -5.197 1.00 96.75 118 ASP A C 1
ATOM 847 O O . ASP A 1 118 ? 1.235 -6.461 -6.293 1.00 96.75 118 ASP A O 1
ATOM 851 N N . TYR A 1 119 ? 1.237 -6.152 -4.076 1.00 96.50 119 TYR A N 1
ATOM 852 C CA . TYR A 1 119 ? 2.493 -5.380 -4.072 1.00 96.50 119 TYR A CA 1
ATOM 853 C C . TYR A 1 119 ? 3.694 -6.244 -4.473 1.00 96.50 119 TYR A C 1
ATOM 855 O O . TYR A 1 119 ? 4.507 -5.841 -5.306 1.00 96.50 119 TYR A O 1
ATOM 863 N N . VAL A 1 120 ? 3.779 -7.461 -3.931 1.00 97.25 120 VAL A N 1
ATOM 864 C CA . VAL A 1 120 ? 4.835 -8.420 -4.280 1.00 97.25 120 VAL A CA 1
ATOM 865 C C . VAL A 1 120 ? 4.735 -8.814 -5.756 1.00 97.25 120 VAL A C 1
ATOM 867 O O . VAL A 1 120 ? 5.743 -8.817 -6.461 1.00 97.25 120 VAL A O 1
ATOM 870 N N . ALA A 1 121 ? 3.528 -9.074 -6.262 1.00 97.19 121 ALA A N 1
ATOM 871 C CA . ALA A 1 121 ? 3.305 -9.377 -7.672 1.00 97.19 121 ALA A CA 1
ATOM 872 C C . ALA A 1 121 ? 3.751 -8.220 -8.579 1.00 97.19 121 ALA A C 1
ATOM 874 O O . ALA A 1 121 ? 4.412 -8.464 -9.585 1.00 97.19 121 ALA A O 1
ATOM 875 N N . ARG A 1 122 ? 3.472 -6.964 -8.204 1.00 95.50 122 ARG A N 1
ATOM 876 C CA . ARG A 1 122 ? 3.943 -5.776 -8.937 1.00 95.50 122 ARG A CA 1
ATOM 877 C C . ARG A 1 122 ? 5.466 -5.665 -8.981 1.00 95.50 122 ARG A C 1
ATOM 879 O O . ARG A 1 122 ? 6.017 -5.328 -10.025 1.00 95.50 122 ARG A O 1
ATOM 886 N N . TYR A 1 123 ? 6.151 -5.995 -7.890 1.00 96.44 123 TYR A N 1
ATOM 887 C CA . TYR A 1 123 ? 7.614 -6.053 -7.866 1.00 96.44 123 TYR A CA 1
ATOM 888 C C . TYR A 1 123 ? 8.181 -7.143 -8.778 1.00 96.44 123 TYR A C 1
ATOM 890 O O . TYR A 1 123 ? 9.129 -6.899 -9.530 1.00 96.44 123 TYR A O 1
ATOM 898 N N . TYR A 1 124 ? 7.584 -8.332 -8.754 1.00 96.62 124 TYR A N 1
ATOM 899 C CA . TYR A 1 124 ? 8.011 -9.443 -9.603 1.00 96.62 124 TYR A CA 1
ATOM 900 C C . TYR A 1 124 ? 7.512 -9.355 -11.049 1.00 96.62 124 TYR A C 1
ATOM 902 O O . TYR A 1 124 ? 8.010 -10.094 -11.896 1.00 96.62 124 TYR A O 1
ATOM 910 N N . ASP A 1 125 ? 6.616 -8.419 -11.378 1.00 95.56 125 ASP A N 1
ATOM 911 C CA . ASP A 1 125 ? 6.274 -8.112 -12.772 1.00 95.56 125 ASP A CA 1
ATOM 912 C C . ASP A 1 125 ? 7.515 -7.655 -13.559 1.00 95.56 125 ASP A C 1
ATOM 914 O O . ASP A 1 125 ? 7.603 -7.883 -14.767 1.00 95.56 125 ASP A O 1
ATOM 918 N N . GLY A 1 126 ? 8.516 -7.088 -12.869 1.00 92.69 126 GLY A N 1
ATOM 919 C CA . GLY A 1 126 ? 9.860 -6.885 -13.413 1.00 92.69 126 GLY A CA 1
ATOM 920 C C . GLY A 1 126 ? 9.937 -5.806 -14.491 1.00 92.69 126 GLY A C 1
ATOM 921 O O . GLY A 1 126 ? 10.829 -5.844 -15.334 1.00 92.69 126 GLY A O 1
ATOM 922 N N . ARG A 1 127 ? 9.001 -4.851 -14.486 1.00 94.44 127 ARG A N 1
ATOM 923 C CA . ARG A 1 127 ? 8.992 -3.736 -15.438 1.00 94.44 127 ARG A CA 1
ATOM 924 C C . ARG A 1 127 ? 10.225 -2.859 -15.268 1.00 94.44 127 ARG A C 1
ATOM 926 O O . ARG A 1 127 ? 10.523 -2.378 -14.173 1.00 94.44 127 ARG A O 1
ATOM 933 N N . LEU A 1 128 ? 10.894 -2.619 -16.383 1.00 93.50 128 LEU A N 1
ATOM 934 C CA . LEU A 1 128 ? 12.044 -1.752 -16.538 1.00 93.50 128 LEU A CA 1
ATOM 935 C C . LEU A 1 128 ? 11.660 -0.558 -17.400 1.00 93.50 128 LEU A C 1
ATOM 937 O O . LEU A 1 128 ? 10.970 -0.723 -18.405 1.00 93.50 128 LEU A O 1
ATOM 941 N N . ARG A 1 129 ? 12.163 0.621 -17.050 1.00 93.56 129 ARG A N 1
ATOM 942 C CA . ARG A 1 129 ? 12.023 1.846 -17.833 1.00 93.56 129 ARG A CA 1
ATOM 943 C C . ARG A 1 129 ? 13.390 2.470 -18.067 1.00 93.56 129 ARG A C 1
ATOM 945 O O . ARG A 1 129 ? 14.237 2.468 -17.172 1.00 93.56 129 ARG A O 1
ATOM 952 N N . CYS A 1 130 ? 13.589 2.974 -19.277 1.00 91.94 130 CYS A N 1
ATOM 953 C CA . CYS A 1 130 ? 14.770 3.749 -19.625 1.00 91.94 130 CYS A CA 1
ATOM 954 C C . CYS A 1 130 ? 14.701 5.152 -19.000 1.00 91.94 130 CYS A C 1
ATOM 956 O O . CYS A 1 130 ? 13.639 5.772 -18.997 1.00 91.94 130 CYS A O 1
ATOM 958 N N . ASP A 1 131 ? 15.821 5.636 -18.469 1.00 89.38 131 ASP A N 1
ATOM 959 C CA . ASP A 1 131 ? 15.966 6.989 -17.917 1.00 89.38 131 ASP A CA 1
ATOM 960 C C . ASP A 1 131 ? 15.980 8.094 -18.991 1.00 89.38 131 ASP A C 1
ATOM 962 O O . ASP A 1 131 ? 15.558 9.221 -18.732 1.00 89.38 131 ASP A O 1
ATOM 966 N N . GLU A 1 132 ? 16.433 7.776 -20.202 1.00 82.06 132 GLU A N 1
ATOM 967 C CA . GLU A 1 132 ? 16.420 8.686 -21.343 1.00 82.06 132 GLU A CA 1
ATOM 968 C C . GLU A 1 132 ? 15.018 8.854 -21.955 1.00 82.06 132 GLU A C 1
ATOM 970 O O . GLU A 1 132 ? 14.120 8.018 -21.823 1.00 82.06 132 GLU A O 1
ATOM 975 N N . ALA A 1 133 ? 14.850 9.923 -22.740 1.00 73.81 133 ALA A N 1
ATOM 976 C CA . ALA A 1 133 ? 13.599 10.289 -23.411 1.00 73.81 133 ALA A CA 1
ATOM 977 C C . ALA A 1 133 ? 13.091 9.272 -24.456 1.00 73.81 133 ALA A C 1
ATOM 979 O O . ALA A 1 133 ? 12.081 9.519 -25.111 1.00 73.81 133 ALA A O 1
ATOM 980 N N . CYS A 1 134 ? 13.754 8.123 -24.627 1.00 81.19 134 CYS A N 1
ATOM 981 C CA . CYS A 1 134 ? 13.295 7.079 -25.538 1.00 81.19 134 CYS A CA 1
ATOM 982 C C . CYS A 1 134 ? 11.983 6.414 -25.081 1.00 81.19 134 CYS A C 1
ATOM 984 O O . CYS A 1 134 ? 11.357 5.714 -25.875 1.00 81.19 134 CYS A O 1
ATOM 986 N N . GLY A 1 135 ? 11.577 6.595 -23.814 1.00 80.69 135 GLY A N 1
ATOM 987 C CA . GLY A 1 135 ? 10.284 6.141 -23.288 1.00 80.69 135 GLY A CA 1
ATOM 988 C C . GLY A 1 135 ? 10.092 4.621 -23.278 1.00 80.69 135 GLY A C 1
ATOM 989 O O . GLY A 1 135 ? 8.977 4.143 -23.074 1.00 80.69 135 GLY A O 1
ATOM 990 N N . CYS A 1 136 ? 11.157 3.850 -23.511 1.00 85.75 136 CYS A N 1
ATOM 991 C CA . CYS A 1 136 ? 11.085 2.399 -23.591 1.00 85.75 136 CYS A CA 1
ATOM 992 C C . CYS A 1 136 ? 10.766 1.806 -22.211 1.00 85.75 136 CYS A C 1
ATOM 994 O O . CYS A 1 136 ? 11.543 1.960 -21.265 1.00 85.75 136 CYS A O 1
ATOM 996 N N . GLU A 1 137 ? 9.643 1.091 -22.116 1.00 91.50 137 GLU A N 1
ATOM 997 C CA . GLU A 1 137 ? 9.266 0.273 -20.963 1.00 91.50 137 GLU A CA 1
ATOM 998 C C . GLU A 1 137 ? 9.131 -1.189 -21.400 1.00 91.50 137 GLU A C 1
ATOM 1000 O O . GLU A 1 137 ? 8.463 -1.501 -22.386 1.00 91.50 137 GLU A O 1
ATOM 1005 N N . THR A 1 138 ? 9.788 -2.100 -20.691 1.00 92.38 138 THR A N 1
ATOM 1006 C CA . THR A 1 138 ? 9.800 -3.526 -21.034 1.00 92.38 138 THR A CA 1
ATOM 1007 C C . THR A 1 138 ? 9.927 -4.386 -19.789 1.00 92.38 138 THR A C 1
ATOM 1009 O O . THR A 1 138 ? 10.354 -3.921 -18.740 1.00 92.38 138 THR A O 1
ATOM 1012 N N . ARG A 1 139 ? 9.573 -5.664 -19.901 1.00 93.56 139 ARG A N 1
ATOM 1013 C CA . ARG A 1 139 ? 9.839 -6.685 -18.873 1.00 93.56 139 ARG A CA 1
ATOM 1014 C C . ARG A 1 139 ? 11.071 -7.531 -19.203 1.00 93.56 139 ARG A C 1
ATOM 1016 O O . ARG A 1 139 ? 11.520 -8.322 -18.381 1.00 93.56 139 ARG A O 1
ATOM 1023 N N . ASN A 1 140 ? 11.605 -7.379 -20.414 1.00 91.06 140 ASN A N 1
ATOM 1024 C CA . ASN A 1 140 ? 12.752 -8.143 -20.880 1.00 91.06 140 ASN A CA 1
ATOM 1025 C C . ASN A 1 140 ? 14.046 -7.489 -20.402 1.00 91.06 140 ASN A C 1
ATOM 1027 O O . ASN A 1 140 ? 14.291 -6.311 -20.657 1.00 91.06 140 ASN A O 1
ATOM 1031 N N . ILE A 1 141 ? 14.888 -8.283 -19.749 1.00 90.38 141 ILE A N 1
ATOM 1032 C CA . ILE A 1 141 ? 16.218 -7.866 -19.318 1.00 90.38 141 ILE A CA 1
ATOM 1033 C C . ILE A 1 141 ? 17.178 -8.076 -20.490 1.00 90.38 141 ILE A C 1
ATOM 1035 O O . ILE A 1 141 ? 17.318 -9.191 -20.994 1.00 90.38 141 ILE A O 1
ATOM 1039 N N . CYS A 1 142 ? 17.844 -7.010 -20.927 1.00 86.50 142 CYS A N 1
ATOM 1040 C CA . CYS A 1 142 ? 18.857 -7.110 -21.968 1.00 86.50 142 CYS A CA 1
ATOM 1041 C C . CYS A 1 142 ? 20.170 -7.644 -21.377 1.00 86.50 142 CYS A C 1
ATOM 1043 O O . CYS A 1 142 ? 20.797 -6.992 -20.545 1.00 86.50 142 CYS A O 1
ATOM 1045 N N . CYS A 1 143 ? 20.612 -8.821 -21.822 1.00 84.94 143 CYS A N 1
ATOM 1046 C CA . CYS A 1 143 ? 21.894 -9.400 -21.401 1.00 84.94 143 CYS A CA 1
ATOM 1047 C C . CYS A 1 143 ? 23.106 -8.802 -22.136 1.00 84.94 143 CYS A C 1
ATOM 1049 O O . CYS A 1 143 ? 24.233 -9.219 -21.874 1.00 84.94 143 CYS A O 1
ATOM 1051 N N . ALA A 1 144 ? 22.895 -7.867 -23.069 1.00 83.19 144 ALA A N 1
ATOM 1052 C CA . ALA A 1 144 ? 23.987 -7.227 -23.789 1.00 83.19 144 ALA A CA 1
ATOM 1053 C C . ALA A 1 144 ? 24.862 -6.406 -22.831 1.00 83.19 144 ALA A C 1
ATOM 1055 O O . ALA A 1 144 ? 24.363 -5.727 -21.932 1.00 83.19 144 ALA A O 1
ATOM 1056 N N . ALA A 1 145 ? 26.174 -6.462 -23.052 1.00 79.94 145 ALA A N 1
ATOM 1057 C CA . ALA A 1 145 ? 27.136 -5.577 -22.416 1.00 79.94 145 ALA A CA 1
ATOM 1058 C C . ALA A 1 145 ? 27.512 -4.482 -23.418 1.00 79.94 145 ALA A C 1
ATOM 1060 O O . ALA A 1 145 ? 27.966 -4.783 -24.522 1.00 79.94 145 ALA A O 1
ATOM 1061 N N . GLN A 1 146 ? 27.308 -3.222 -23.041 1.00 79.38 146 GLN A N 1
ATOM 1062 C CA . GLN A 1 146 ? 27.652 -2.067 -23.865 1.00 79.38 146 GLN A CA 1
ATOM 1063 C C . GLN A 1 146 ? 28.474 -1.084 -23.031 1.00 79.38 146 GLN A C 1
ATOM 1065 O O . GLN A 1 146 ? 27.969 -0.497 -22.075 1.00 79.38 146 GLN A O 1
ATOM 1070 N N . GLY A 1 147 ? 29.752 -0.928 -23.385 1.00 82.31 147 GLY A N 1
ATOM 1071 C CA . GLY A 1 147 ? 30.701 -0.113 -22.622 1.00 82.31 147 GLY A CA 1
ATOM 1072 C C . GLY A 1 147 ? 30.784 -0.546 -21.154 1.00 82.31 147 GLY A C 1
ATOM 1073 O O . GLY A 1 147 ? 30.862 -1.737 -20.860 1.00 82.31 147 GLY A O 1
ATOM 1074 N N . ASP A 1 148 ? 30.707 0.430 -20.247 1.00 82.56 148 ASP A N 1
ATOM 1075 C CA . ASP A 1 148 ? 30.763 0.223 -18.792 1.00 82.56 148 ASP A CA 1
ATOM 1076 C C . ASP A 1 148 ? 29.386 -0.055 -18.153 1.00 82.56 148 ASP A C 1
ATOM 1078 O O . ASP A 1 148 ? 29.244 -0.046 -16.926 1.00 82.56 148 ASP A O 1
ATOM 1082 N N . ALA A 1 149 ? 28.333 -0.253 -18.955 1.00 80.44 149 ALA A N 1
ATOM 1083 C CA . ALA A 1 149 ? 27.006 -0.550 -18.427 1.00 80.44 149 ALA A CA 1
ATOM 1084 C C . ALA A 1 149 ? 26.973 -1.945 -17.788 1.00 80.44 149 ALA A C 1
ATOM 1086 O O . ALA A 1 149 ? 27.422 -2.936 -18.370 1.00 80.44 149 ALA A O 1
ATOM 1087 N N . ALA A 1 150 ? 26.399 -2.036 -16.587 1.00 82.81 150 ALA A N 1
ATOM 1088 C CA . ALA A 1 150 ? 26.211 -3.318 -15.927 1.00 82.81 150 ALA A CA 1
ATOM 1089 C C . ALA A 1 150 ? 25.251 -4.208 -16.747 1.00 82.81 150 ALA A C 1
ATOM 1091 O O . ALA A 1 150 ? 24.272 -3.696 -17.308 1.00 82.81 150 ALA A O 1
ATOM 1092 N N . PRO A 1 151 ? 25.469 -5.534 -16.793 1.00 83.38 151 PRO A N 1
ATOM 1093 C CA . PRO A 1 151 ? 24.543 -6.454 -17.448 1.00 83.38 151 PRO A CA 1
ATOM 1094 C C . PRO A 1 151 ? 23.105 -6.256 -16.954 1.00 83.38 151 PRO A C 1
ATOM 1096 O O . PRO A 1 151 ? 22.877 -6.096 -15.755 1.00 83.38 151 PRO A O 1
ATOM 1099 N N . GLY A 1 152 ? 22.135 -6.255 -17.870 1.00 86.06 152 GLY A N 1
ATOM 1100 C CA . GLY A 1 152 ? 20.723 -6.040 -17.541 1.00 86.06 152 GLY A CA 1
ATOM 1101 C C . GLY A 1 152 ? 20.273 -4.581 -17.471 1.00 86.06 152 GLY A C 1
ATOM 1102 O O . GLY A 1 152 ? 19.079 -4.337 -17.321 1.00 86.06 152 GLY A O 1
ATOM 1103 N N . THR A 1 153 ? 21.191 -3.617 -17.608 1.00 88.38 153 THR A N 1
ATOM 1104 C CA . THR A 1 153 ? 20.872 -2.176 -17.557 1.00 88.38 153 THR A CA 1
ATOM 1105 C C . THR A 1 153 ? 20.875 -1.496 -18.923 1.00 88.38 153 THR A C 1
ATOM 1107 O O . THR A 1 153 ? 20.564 -0.315 -19.015 1.00 88.38 153 THR A O 1
ATOM 1110 N N . VAL A 1 154 ? 21.207 -2.217 -19.994 1.00 89.62 154 VAL A N 1
ATOM 1111 C CA . VAL A 1 154 ? 21.260 -1.660 -21.351 1.00 89.62 154 VAL A CA 1
ATOM 1112 C C . VAL A 1 154 ? 19.861 -1.635 -21.964 1.00 89.62 154 VAL A C 1
ATOM 1114 O O . VAL A 1 154 ? 19.089 -2.586 -21.811 1.00 89.62 154 VAL A O 1
ATOM 1117 N N . SER A 1 155 ? 19.529 -0.545 -22.658 1.00 87.12 155 SER A N 1
ATOM 1118 C CA . SER A 1 155 ? 18.287 -0.440 -23.424 1.00 87.12 155 SER A CA 1
ATOM 1119 C C . SER A 1 155 ? 18.231 -1.482 -24.545 1.00 87.12 155 SER A C 1
ATOM 1121 O O . SER A 1 155 ? 19.243 -1.853 -25.134 1.00 87.12 155 SER A O 1
ATOM 1123 N N . PHE A 1 156 ? 17.028 -1.952 -24.877 1.00 83.62 156 PHE A N 1
ATOM 1124 C CA . PHE A 1 156 ? 16.838 -2.783 -26.070 1.00 83.62 156 PHE A CA 1
ATOM 1125 C C . PHE A 1 156 ? 17.065 -1.985 -27.363 1.00 83.62 156 PHE A C 1
ATOM 1127 O O . PHE A 1 156 ? 17.451 -2.545 -28.387 1.00 83.62 156 PHE A O 1
ATOM 1134 N N . ASN A 1 157 ? 16.824 -0.672 -27.329 1.00 84.50 157 ASN A N 1
ATOM 1135 C CA . ASN A 1 157 ? 17.086 0.193 -28.466 1.00 84.50 157 ASN A CA 1
ATOM 1136 C C . ASN A 1 157 ? 18.593 0.463 -28.559 1.00 84.50 157 ASN A C 1
ATOM 1138 O O . ASN A 1 157 ? 19.134 1.205 -27.745 1.00 84.50 157 ASN A O 1
ATOM 1142 N N . SER A 1 158 ? 19.251 -0.088 -29.581 1.00 79.12 158 SER A N 1
ATOM 1143 C CA . SER A 1 158 ? 20.695 0.070 -29.810 1.00 79.12 158 SER A CA 1
ATOM 1144 C C . SER A 1 158 ? 21.137 1.517 -30.050 1.00 79.12 158 SER A C 1
ATOM 1146 O O . SER A 1 158 ? 22.320 1.820 -29.940 1.00 79.12 158 SER A O 1
ATOM 1148 N N . MET A 1 159 ? 20.202 2.404 -30.405 1.00 83.88 159 MET A N 1
ATOM 1149 C CA . MET A 1 159 ? 20.455 3.836 -30.594 1.00 83.88 159 MET A CA 1
ATOM 1150 C C . MET A 1 159 ? 20.291 4.639 -29.298 1.00 83.88 159 MET A C 1
ATOM 1152 O O . MET A 1 159 ? 20.592 5.828 -29.278 1.00 83.88 159 MET A O 1
ATOM 1156 N N . CYS A 1 160 ? 19.780 4.016 -28.235 1.00 85.81 160 CYS A N 1
ATOM 1157 C CA . CYS A 1 160 ? 19.593 4.643 -26.936 1.00 85.81 160 CYS A CA 1
ATOM 1158 C C . CYS A 1 160 ? 20.779 4.312 -26.028 1.00 85.81 160 CYS A C 1
ATOM 1160 O O . CYS A 1 160 ? 21.167 3.152 -25.890 1.00 85.81 160 CYS A O 1
ATOM 1162 N N . THR A 1 161 ? 21.340 5.341 -25.399 1.00 86.25 161 THR A N 1
ATOM 1163 C CA . THR A 1 161 ? 22.447 5.219 -24.439 1.00 86.25 161 THR A CA 1
ATOM 1164 C C . THR A 1 161 ? 21.972 5.166 -22.991 1.00 86.25 161 THR A C 1
ATOM 1166 O O . THR A 1 161 ? 22.783 4.998 -22.078 1.00 86.25 161 THR A O 1
ATOM 1169 N N . GLY A 1 162 ? 20.661 5.275 -22.789 1.00 87.94 162 GLY A N 1
ATOM 1170 C CA . GLY A 1 162 ? 20.030 5.301 -21.485 1.00 87.94 162 GLY A CA 1
ATOM 1171 C C . GLY A 1 162 ? 20.084 3.964 -20.764 1.00 87.94 162 GLY A C 1
ATOM 1172 O O . GLY A 1 162 ? 20.206 2.885 -21.358 1.00 87.94 162 GLY A O 1
ATOM 1173 N N . ARG A 1 163 ? 19.965 4.048 -19.443 1.00 89.94 163 ARG A N 1
ATOM 1174 C CA . ARG A 1 163 ? 19.979 2.907 -18.540 1.00 89.94 163 ARG A CA 1
ATOM 1175 C C . ARG A 1 163 ? 18.567 2.489 -18.174 1.00 89.94 163 ARG A C 1
ATOM 1177 O O . ARG A 1 163 ? 17.711 3.289 -17.802 1.00 89.94 163 ARG A O 1
ATOM 1184 N N . MET A 1 164 ? 18.342 1.188 -18.254 1.00 92.19 164 MET A N 1
ATOM 1185 C CA . MET A 1 164 ? 17.127 0.539 -17.795 1.00 92.19 164 MET A CA 1
ATOM 1186 C C . MET A 1 164 ? 17.176 0.400 -16.274 1.00 92.19 164 MET A C 1
ATOM 1188 O O . MET A 1 164 ? 18.122 -0.160 -15.719 1.00 92.19 164 MET A O 1
ATOM 1192 N N . SER A 1 165 ? 16.135 0.879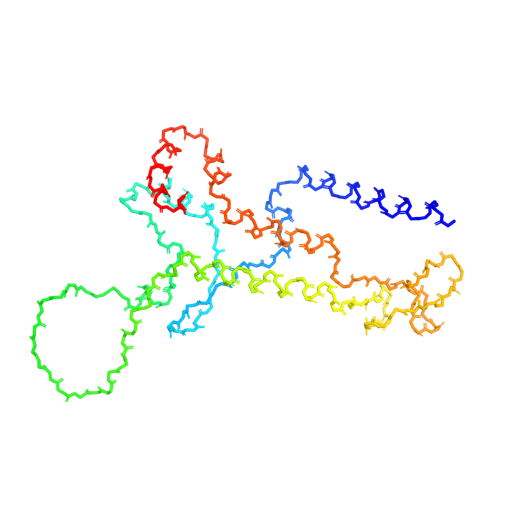 -15.602 1.00 91.62 165 SER A N 1
ATOM 1193 C CA . SER A 1 165 ? 15.949 0.752 -14.156 1.00 91.62 165 SER A CA 1
ATOM 1194 C C . SER A 1 165 ? 14.559 0.204 -13.848 1.00 91.62 165 SER A C 1
ATOM 1196 O O . SER A 1 165 ? 13.645 0.325 -14.666 1.00 91.62 165 SER A O 1
ATOM 1198 N N . ARG A 1 166 ? 14.380 -0.449 -12.693 1.00 93.12 166 ARG A N 1
ATOM 1199 C CA . ARG A 1 166 ? 13.060 -0.958 -12.298 1.00 93.12 166 ARG A CA 1
ATOM 1200 C C . ARG A 1 166 ? 12.088 0.199 -12.090 1.00 93.12 166 ARG A C 1
ATOM 1202 O O . ARG A 1 166 ? 12.400 1.137 -11.369 1.00 93.12 166 ARG A O 1
ATOM 1209 N N . VAL A 1 167 ? 10.889 0.075 -12.662 1.00 93.69 167 VAL A N 1
ATOM 1210 C CA . VAL A 1 167 ? 9.785 1.021 -12.424 1.00 93.69 167 VAL A CA 1
ATOM 1211 C C . VAL A 1 167 ? 9.321 0.951 -10.971 1.00 93.69 167 VAL A C 1
ATOM 1213 O O . VAL A 1 167 ? 9.009 1.975 -10.376 1.00 93.69 167 VAL A O 1
ATOM 1216 N N . TYR A 1 168 ? 9.285 -0.259 -10.410 1.00 94.94 168 TYR A N 1
ATOM 1217 C CA . TYR A 1 168 ? 8.972 -0.498 -9.008 1.00 94.94 168 TYR A CA 1
ATOM 1218 C C . TYR A 1 168 ? 10.176 -1.153 -8.340 1.00 94.94 168 TYR A C 1
ATOM 1220 O O . TYR A 1 168 ? 10.532 -2.298 -8.650 1.00 94.94 168 TYR A O 1
ATOM 1228 N N . THR A 1 169 ? 10.855 -0.390 -7.488 1.00 94.00 169 THR A N 1
ATOM 1229 C CA . THR A 1 169 ? 12.106 -0.824 -6.867 1.00 94.00 169 THR A CA 1
ATOM 1230 C C . THR A 1 169 ? 11.847 -1.689 -5.636 1.00 94.00 169 THR A C 1
ATOM 1232 O O . THR A 1 169 ? 10.748 -1.718 -5.081 1.00 94.00 169 THR A O 1
ATOM 1235 N N . GLU A 1 170 ? 12.877 -2.404 -5.184 1.00 93.38 170 GLU A N 1
ATOM 1236 C CA . GLU A 1 170 ? 12.814 -3.135 -3.915 1.00 93.38 170 GLU A CA 1
ATOM 1237 C C . GLU A 1 170 ? 12.602 -2.183 -2.731 1.00 93.38 170 GLU A C 1
ATOM 1239 O O . GLU A 1 170 ? 11.819 -2.479 -1.831 1.00 93.38 170 GLU A O 1
ATOM 1244 N N . ALA A 1 171 ? 13.224 -1.000 -2.773 1.00 91.56 171 ALA A N 1
ATOM 1245 C CA . ALA A 1 171 ? 13.027 0.034 -1.765 1.00 91.56 171 ALA A CA 1
ATOM 1246 C C . ALA A 1 171 ? 11.564 0.502 -1.702 1.00 91.56 171 ALA A C 1
ATOM 1248 O O . ALA A 1 171 ? 11.040 0.712 -0.607 1.00 91.56 171 ALA A O 1
ATOM 1249 N N . ASP A 1 172 ? 10.885 0.631 -2.846 1.00 93.94 172 ASP A N 1
ATOM 1250 C CA . ASP A 1 172 ? 9.463 0.996 -2.889 1.00 93.94 172 ASP A CA 1
ATOM 1251 C C . ASP A 1 172 ? 8.578 -0.116 -2.317 1.00 93.94 172 ASP A C 1
ATOM 1253 O O . ASP A 1 172 ? 7.676 0.165 -1.527 1.00 93.94 172 ASP A O 1
ATOM 1257 N N . LEU A 1 173 ? 8.873 -1.382 -2.641 1.00 95.31 173 LEU A N 1
ATOM 1258 C CA . LEU A 1 173 ? 8.190 -2.534 -2.045 1.00 95.31 173 LEU A CA 1
ATOM 1259 C C . LEU A 1 173 ? 8.366 -2.558 -0.525 1.00 95.31 173 LEU A C 1
ATOM 1261 O O . LEU A 1 173 ? 7.389 -2.686 0.215 1.00 95.31 173 LEU A O 1
ATOM 1265 N N . TYR A 1 174 ? 9.602 -2.409 -0.051 1.00 94.31 174 TYR A N 1
ATOM 1266 C CA . TYR A 1 174 ? 9.911 -2.418 1.373 1.00 94.31 174 TYR A CA 1
ATOM 1267 C C . TYR A 1 174 ? 9.191 -1.286 2.112 1.00 94.31 174 TYR A C 1
ATOM 1269 O O . TYR A 1 174 ? 8.570 -1.528 3.152 1.00 94.31 174 TYR A O 1
ATOM 1277 N N . LYS A 1 175 ? 9.212 -0.063 1.563 1.00 93.56 175 LYS A N 1
ATOM 1278 C CA . LYS A 1 175 ? 8.469 1.081 2.114 1.00 93.56 175 LYS A CA 1
ATOM 1279 C C . LYS A 1 175 ? 6.971 0.799 2.167 1.00 93.56 175 LYS A C 1
ATOM 1281 O O . LYS A 1 175 ? 6.364 1.041 3.206 1.00 93.56 175 LYS A O 1
ATOM 1286 N N . GLN A 1 176 ? 6.397 0.230 1.106 1.00 95.31 176 GLN A N 1
ATOM 1287 C CA . GLN A 1 176 ? 4.970 -0.084 1.034 1.00 95.31 176 GLN A CA 1
ATOM 1288 C C . GLN A 1 176 ? 4.550 -1.124 2.082 1.00 95.31 176 GLN A C 1
ATOM 1290 O O . GLN A 1 176 ? 3.561 -0.929 2.788 1.00 95.31 176 GLN A O 1
ATOM 1295 N N . ILE A 1 177 ? 5.304 -2.218 2.225 1.00 95.75 177 ILE A N 1
ATOM 1296 C CA . ILE A 1 177 ? 5.012 -3.252 3.229 1.00 95.75 177 ILE A CA 1
ATOM 1297 C C . ILE A 1 177 ? 5.187 -2.683 4.643 1.00 95.75 177 ILE A C 1
ATOM 1299 O O . ILE A 1 177 ? 4.313 -2.863 5.491 1.00 95.75 177 ILE A O 1
ATOM 1303 N N . SER A 1 178 ? 6.270 -1.941 4.885 1.00 93.81 178 SER A N 1
ATOM 1304 C CA . SER A 1 178 ? 6.530 -1.295 6.180 1.00 93.81 178 SER A CA 1
ATOM 1305 C C . SER A 1 178 ? 5.430 -0.296 6.551 1.00 93.81 178 SER A C 1
ATOM 1307 O O . SER A 1 178 ? 5.010 -0.235 7.705 1.00 93.81 178 SER A O 1
ATOM 1309 N N . HIS A 1 179 ? 4.906 0.443 5.569 1.00 93.75 179 HIS A N 1
ATOM 1310 C CA . HIS A 1 179 ? 3.775 1.343 5.763 1.00 93.75 179 HIS A CA 1
ATOM 1311 C C . HIS A 1 179 ? 2.523 0.591 6.232 1.00 93.75 179 HIS A C 1
ATOM 1313 O O . HIS A 1 179 ? 1.882 1.016 7.192 1.00 93.75 179 HIS A O 1
ATOM 1319 N N . VAL A 1 180 ? 2.196 -0.544 5.601 1.00 94.44 180 VAL A N 1
ATOM 1320 C CA . VAL A 1 180 ? 1.053 -1.384 5.999 1.00 94.44 180 VAL A CA 1
ATOM 1321 C C . VAL A 1 180 ? 1.221 -1.910 7.426 1.00 94.44 180 VAL A C 1
ATOM 1323 O O . VAL A 1 180 ? 0.266 -1.862 8.197 1.00 94.44 180 VAL A O 1
ATOM 1326 N N . VAL A 1 181 ? 2.425 -2.353 7.803 1.00 92.75 181 VAL A N 1
ATOM 1327 C CA . VAL A 1 181 ? 2.721 -2.786 9.181 1.00 92.75 181 VAL A CA 1
ATOM 1328 C C . VAL A 1 181 ? 2.502 -1.638 10.166 1.00 92.75 181 VAL A C 1
ATOM 1330 O O . VAL A 1 181 ? 1.774 -1.810 11.138 1.00 92.75 181 VAL A O 1
ATOM 1333 N N . ARG A 1 182 ? 3.025 -0.440 9.875 1.00 91.06 182 ARG A N 1
ATOM 1334 C CA . ARG A 1 182 ? 2.827 0.758 10.709 1.00 91.06 182 ARG A CA 1
ATOM 1335 C C . ARG A 1 182 ? 1.347 1.101 10.899 1.00 91.06 182 ARG A C 1
ATOM 1337 O O . ARG A 1 182 ? 0.950 1.506 11.986 1.00 91.06 182 ARG A O 1
ATOM 1344 N N . LEU A 1 183 ? 0.520 0.961 9.858 1.00 91.31 183 LEU A N 1
ATOM 1345 C CA . LEU A 1 183 ? -0.921 1.220 9.962 1.00 91.31 183 LEU A CA 1
ATOM 1346 C C . LEU A 1 183 ? -1.626 0.252 10.924 1.00 91.31 183 LEU A C 1
ATOM 1348 O O . LEU A 1 183 ? -2.662 0.620 11.470 1.00 91.31 183 LEU A O 1
ATOM 1352 N N . LEU A 1 184 ? -1.094 -0.955 11.122 1.00 90.25 184 LEU A N 1
ATOM 1353 C CA . LEU A 1 184 ? -1.667 -1.998 11.979 1.00 90.25 184 LEU A CA 1
ATOM 1354 C C . LEU A 1 184 ? -0.987 -2.087 13.359 1.00 90.25 184 LEU A C 1
ATOM 1356 O O . LEU A 1 184 ? -1.453 -2.827 14.223 1.00 90.25 184 LEU A O 1
ATOM 1360 N N . ASP A 1 185 ? 0.095 -1.337 13.579 1.00 90.38 185 ASP A N 1
ATOM 1361 C CA . ASP A 1 185 ? 0.874 -1.356 14.816 1.00 90.38 185 ASP A CA 1
ATOM 1362 C C . ASP A 1 185 ? 0.231 -0.476 15.900 1.00 90.38 185 ASP A C 1
ATOM 1364 O O . ASP A 1 185 ? 0.484 0.727 16.032 1.00 90.38 185 ASP A O 1
ATOM 1368 N N . LEU A 1 186 ? -0.654 -1.100 16.676 1.00 86.88 186 LEU A N 1
ATOM 1369 C CA . LEU A 1 186 ? -1.346 -0.460 17.787 1.00 86.88 186 LEU A CA 1
ATOM 1370 C C . LEU A 1 186 ? -0.406 -0.089 18.956 1.00 86.88 186 LEU A C 1
ATOM 1372 O O . LEU A 1 186 ? -0.513 1.045 19.430 1.00 86.88 186 LEU A O 1
ATOM 1376 N N . PRO A 1 187 ? 0.531 -0.950 19.410 1.00 87.38 187 PRO A N 1
ATOM 1377 C CA . PRO A 1 187 ? 1.515 -0.570 20.425 1.00 87.38 187 PRO A CA 1
ATOM 1378 C C . PRO A 1 187 ? 2.345 0.660 20.042 1.00 87.38 187 PRO A C 1
ATOM 1380 O O . PRO A 1 187 ? 2.462 1.589 20.846 1.00 87.38 187 PRO A O 1
ATOM 1383 N N . ALA A 1 188 ? 2.870 0.720 18.813 1.00 87.81 188 ALA A N 1
ATOM 1384 C CA . ALA A 1 188 ? 3.634 1.882 18.363 1.00 87.81 188 ALA A CA 1
ATOM 1385 C C . ALA A 1 188 ? 2.762 3.141 18.261 1.00 87.81 188 ALA A C 1
ATOM 1387 O O . ALA A 1 188 ? 3.221 4.238 18.580 1.00 87.81 188 ALA A O 1
ATOM 1388 N N . ALA A 1 189 ? 1.492 3.004 17.865 1.00 87.00 189 ALA A N 1
ATOM 1389 C CA . ALA A 1 189 ? 0.551 4.121 17.849 1.00 87.00 189 ALA A CA 1
ATOM 1390 C C . ALA A 1 189 ? 0.268 4.672 19.260 1.00 87.00 189 ALA A C 1
ATOM 1392 O O . ALA A 1 189 ? 0.210 5.889 19.437 1.00 87.00 189 ALA A O 1
ATOM 1393 N N . LEU A 1 190 ? 0.140 3.806 20.271 1.00 86.88 190 LEU A N 1
ATOM 1394 C CA . LEU A 1 190 ? -0.053 4.216 21.668 1.00 86.88 190 LEU A CA 1
ATOM 1395 C C . LEU A 1 190 ? 1.200 4.876 22.262 1.00 86.88 190 LEU A C 1
ATOM 1397 O O . LEU A 1 190 ? 1.089 5.864 22.990 1.00 86.88 190 LEU A O 1
ATOM 1401 N N . ALA A 1 191 ? 2.393 4.376 21.926 1.00 88.06 191 ALA A N 1
ATOM 1402 C CA . ALA A 1 191 ? 3.662 4.933 22.397 1.00 88.06 191 ALA A CA 1
ATOM 1403 C C . ALA A 1 191 ? 3.886 6.389 21.945 1.00 88.06 191 ALA A C 1
ATOM 1405 O O . ALA A 1 191 ? 4.550 7.154 22.641 1.00 88.06 191 ALA A O 1
ATOM 1406 N N . LYS A 1 192 ? 3.285 6.799 20.818 1.00 86.12 192 LYS A N 1
ATOM 1407 C CA . LYS A 1 192 ? 3.342 8.182 20.312 1.00 86.12 192 LYS A CA 1
ATOM 1408 C C . LYS A 1 192 ? 2.539 9.186 21.154 1.00 86.12 192 LYS A C 1
ATOM 1410 O O . LYS A 1 192 ? 2.717 10.389 20.980 1.00 86.12 192 LYS A O 1
ATOM 1415 N N . ILE A 1 193 ? 1.668 8.738 22.065 1.00 85.56 193 ILE A N 1
ATOM 1416 C CA . ILE A 1 193 ? 0.955 9.640 22.981 1.00 85.56 193 ILE A CA 1
ATOM 1417 C C . ILE A 1 193 ? 1.922 10.112 24.069 1.00 85.56 193 ILE A C 1
ATOM 1419 O O . ILE A 1 193 ? 2.439 9.290 24.820 1.00 85.56 193 ILE A O 1
ATOM 1423 N N . ALA A 1 194 ? 2.134 11.425 24.195 1.00 84.94 194 ALA A N 1
ATOM 1424 C CA . ALA A 1 194 ? 3.030 11.996 25.207 1.00 84.94 194 ALA A CA 1
ATOM 1425 C C . ALA A 1 194 ? 2.487 11.895 26.650 1.00 84.94 194 ALA A C 1
ATOM 1427 O O . ALA A 1 194 ? 3.263 11.757 27.589 1.00 84.94 194 ALA A O 1
ATOM 1428 N N . ASP A 1 195 ? 1.164 11.962 26.828 1.00 87.00 195 ASP A N 1
ATOM 1429 C CA . ASP A 1 195 ? 0.499 11.953 28.138 1.00 87.00 195 ASP A CA 1
ATOM 1430 C C . ASP A 1 195 ? 0.193 10.522 28.621 1.00 87.00 195 ASP A C 1
ATOM 1432 O O . ASP A 1 195 ? -0.544 9.778 27.969 1.00 87.00 195 ASP A O 1
ATOM 1436 N N . GLU A 1 196 ? 0.741 10.140 29.778 1.00 83.94 196 GLU A N 1
ATOM 1437 C CA . GLU A 1 196 ? 0.600 8.792 30.357 1.00 83.94 196 GLU A CA 1
ATOM 1438 C C . GLU A 1 196 ? -0.852 8.457 30.755 1.00 83.94 196 GLU A C 1
ATOM 1440 O O . GLU A 1 196 ? -1.309 7.319 30.605 1.00 83.94 196 GLU A O 1
ATOM 1445 N N . GLY A 1 197 ? -1.615 9.451 31.223 1.00 82.94 197 GLY A N 1
ATOM 1446 C CA . GLY A 1 197 ? -3.016 9.279 31.614 1.00 82.94 197 GLY A CA 1
ATOM 1447 C C . GLY A 1 197 ? -3.908 9.002 30.405 1.00 82.94 197 GLY A C 1
ATOM 1448 O O . GLY A 1 197 ? -4.702 8.063 30.401 1.00 82.94 197 GLY A O 1
ATOM 1449 N N . LYS A 1 198 ? -3.720 9.760 29.322 1.00 82.81 198 LYS A N 1
ATOM 1450 C CA . LYS A 1 198 ? -4.426 9.527 28.054 1.00 82.81 198 LYS A CA 1
ATOM 1451 C C . LYS A 1 198 ? -3.989 8.230 27.379 1.00 82.81 198 LYS A C 1
ATOM 1453 O O . LYS A 1 198 ? -4.819 7.562 26.766 1.00 82.81 198 LYS A O 1
ATOM 1458 N N . ARG A 1 199 ? -2.711 7.853 27.497 1.00 84.94 199 ARG A N 1
ATOM 1459 C CA . ARG A 1 199 ? -2.192 6.587 26.961 1.00 84.94 199 ARG A CA 1
ATOM 1460 C C . ARG A 1 199 ? -2.823 5.381 27.645 1.00 84.94 199 ARG A C 1
ATOM 1462 O O . ARG A 1 199 ? -3.268 4.469 26.953 1.00 84.94 199 ARG A O 1
ATOM 1469 N N . SER A 1 200 ? -2.881 5.379 28.975 1.00 83.56 200 SER A N 1
ATOM 1470 C CA . SER A 1 200 ? -3.474 4.279 29.745 1.00 83.56 200 SER A CA 1
ATOM 1471 C C . SER A 1 200 ? -4.978 4.129 29.490 1.00 83.56 200 SER A C 1
ATOM 1473 O O . SER A 1 200 ? -5.449 3.006 29.303 1.00 83.56 200 SER A O 1
ATOM 1475 N N . GLU A 1 201 ? -5.725 5.232 29.373 1.00 83.62 201 GLU A N 1
ATOM 1476 C CA . GLU A 1 201 ? -7.151 5.167 29.024 1.00 83.62 201 GLU A CA 1
ATOM 1477 C C . GLU A 1 201 ? -7.378 4.704 27.577 1.00 83.62 201 GLU A C 1
ATOM 1479 O O . GLU A 1 201 ? -8.223 3.844 27.324 1.00 83.62 201 GLU A O 1
ATOM 1484 N N . ALA A 1 202 ? -6.578 5.195 26.624 1.00 81.50 202 ALA A N 1
ATOM 1485 C CA . ALA A 1 202 ? -6.637 4.722 25.246 1.00 81.50 202 ALA A CA 1
ATOM 1486 C C . ALA A 1 202 ? -6.320 3.222 25.157 1.00 81.50 202 ALA A C 1
ATOM 1488 O O . ALA A 1 202 ? -7.067 2.491 24.512 1.00 81.50 202 ALA A O 1
ATOM 1489 N N . ALA A 1 203 ? -5.280 2.752 25.856 1.00 83.81 203 ALA A N 1
ATOM 1490 C CA . ALA A 1 203 ? -4.921 1.337 25.943 1.00 83.81 203 ALA A CA 1
ATOM 1491 C C . ALA A 1 203 ? -6.078 0.485 26.491 1.00 83.81 203 ALA A C 1
ATOM 1493 O O . ALA A 1 203 ? -6.365 -0.586 25.957 1.00 83.81 203 ALA A O 1
ATOM 1494 N N . ARG A 1 204 ? -6.800 0.983 27.504 1.00 83.12 204 ARG A N 1
ATOM 1495 C CA . ARG A 1 204 ? -7.978 0.309 28.068 1.00 83.12 204 ARG A CA 1
ATOM 1496 C C . ARG A 1 204 ? -9.113 0.170 27.052 1.00 83.12 204 ARG A C 1
ATOM 1498 O O . ARG A 1 204 ? -9.730 -0.889 26.973 1.00 83.12 204 ARG A O 1
ATOM 1505 N N . LEU A 1 205 ? -9.374 1.210 26.261 1.00 79.06 205 LEU A N 1
ATOM 1506 C CA . LEU A 1 205 ? -10.441 1.212 25.253 1.00 79.06 205 LEU A CA 1
ATOM 1507 C C . LEU A 1 205 ? -10.124 0.327 24.039 1.00 79.06 205 LEU A C 1
ATOM 1509 O O . LEU A 1 205 ? -11.040 -0.222 23.426 1.00 79.06 205 LEU A O 1
ATOM 1513 N N . VAL A 1 206 ? -8.844 0.171 23.693 1.00 76.88 206 VAL A N 1
ATOM 1514 C CA . VAL A 1 206 ? -8.402 -0.640 22.544 1.00 76.88 206 VAL A CA 1
ATOM 1515 C C . VAL A 1 206 ? -8.012 -2.072 22.909 1.00 76.88 206 VAL A C 1
ATOM 1517 O O . VAL A 1 206 ? -7.843 -2.892 22.009 1.00 76.88 206 VAL A O 1
ATOM 1520 N N . ALA A 1 207 ? -7.935 -2.405 24.201 1.00 74.25 207 ALA A N 1
ATOM 1521 C CA . ALA A 1 207 ? -7.631 -3.748 24.698 1.00 74.25 207 ALA A CA 1
ATOM 1522 C C . ALA A 1 207 ? -8.444 -4.885 24.033 1.00 74.25 207 ALA A C 1
ATOM 1524 O O . ALA A 1 207 ? -7.851 -5.926 23.749 1.00 74.25 207 ALA A O 1
ATOM 1525 N N . PRO A 1 208 ? -9.742 -4.720 23.689 1.00 71.62 208 PRO A N 1
ATOM 1526 C CA . PRO A 1 208 ? -10.502 -5.759 22.985 1.00 71.62 208 PRO A CA 1
ATOM 1527 C C . PRO A 1 208 ? -9.965 -6.125 21.591 1.00 71.62 208 PRO A C 1
ATOM 1529 O O . PRO A 1 208 ? -10.342 -7.161 21.052 1.00 71.62 208 PRO A O 1
ATOM 1532 N N . PHE A 1 209 ? -9.116 -5.284 20.995 1.00 65.06 209 PHE A N 1
ATOM 1533 C CA . PHE A 1 209 ? -8.523 -5.488 19.670 1.00 65.06 209 PHE A CA 1
ATOM 1534 C C . PHE A 1 209 ? -7.077 -6.008 19.721 1.00 65.06 209 PHE A C 1
ATOM 1536 O O . PHE A 1 209 ? -6.483 -6.223 18.670 1.00 65.06 209 PHE A O 1
ATOM 1543 N N . MET A 1 210 ? -6.503 -6.194 20.917 1.00 57.72 210 MET A N 1
ATOM 1544 C CA . MET A 1 210 ? -5.125 -6.674 21.123 1.00 57.72 210 MET A CA 1
ATOM 1545 C C . MET A 1 210 ? -5.019 -8.201 21.311 1.00 57.72 210 MET A C 1
ATOM 1547 O O . MET A 1 210 ? -3.954 -8.685 21.691 1.00 57.72 210 MET A O 1
ATOM 1551 N N . GLY A 1 211 ? -6.111 -8.942 21.088 1.00 48.50 211 GLY A N 1
ATOM 1552 C CA . GLY A 1 211 ? -6.192 -10.403 21.227 1.00 48.50 211 GLY A CA 1
ATOM 1553 C C . GLY A 1 211 ? -6.000 -11.168 19.926 1.00 48.50 211 GLY A C 1
ATOM 1554 O O . GLY A 1 211 ? -6.428 -10.652 18.868 1.00 48.50 211 GLY A O 1
#

Organism: NCBI:txid1411642

Foldseek 3Di:
DVVVVVVVVVVVVVVVVVLVPDDLCVLQVVADFQWDAQPPPRDIDGQPFLLVQLVVLLVDVDPATDQSQADPVLVVVPPDDDDDDDDDDDDDPPPPSPNRDGQDPVSVVVSLVVVLVVLVVLQVCQWKAWPDPPGDIDNDFAQDDDPPDDGRQDDPPPVDPTGIDGPQDPSNSVSNNVVSVRRHPNVVSLVPDPDPVSSVVSCVNCVVVPD

Secondary structure (DSSP, 8-state):
-HHHHHHHHHHHHHHHHHTTSS-HHHHTTTSPP-EEE-TTT--EEE--HHHHHHHHHHHS--SS---TTS-HHHHHTT----S--------S-------PPPPPHHHHHHHHHHHHHHHHHHHHT--EEESSTT--EESPPP----TTPPTT-B-SSTT--PBEEESS-HHHHHHHHHHHHHHH-HHHHHHT-S-HHHHHHHHHHHGGG--

Radius of gyration: 24.66 Å; chains: 1; bounding box: 82×27×62 Å

pLDDT: mean 76.6, std 18.46, range [33.75, 97.25]

Sequence (211 aa):
AQTSRDSASAREDAMLSGGCSLDDEDRYKLCEPLVLQCPKCTERFDFKGCGALVASVTAANAPSVPDLLACPKCAAAGAMTDPEASMSTPSKPAEVAYKCGKLSGAMLANQVKLRLHDYVARYYDGRLRCDEACGCETRNICCAAQGDAAPGTVSFNSMCTGRMSRVYTEADLYKQISHVVRLLDLPAALAKIADEGKRSEAARLVAPFMG